Protein AF-A0A6A6U287-F1 (afdb_monomer_lite)

Secondary structure (DSSP, 8-state):
--EEEEEEEEEEEESTTSTT-EEEEEEEEEETTEEEEEEEEEPGGG---HHHHHHHHHHHHHHHHHHHHTTS-TT--EEEEEEES-HHHHHIIIIIHHHHHHTTTB-TTSSBPTTHHHHHHHHHHHHHHHHHSEEEEEE--GGG-HHHHHHHHHHHHHHHHHHHHHHHHHHHHHHHHHHHHHHHHHHHHHHHHHHHHHHHHHHHHHHHHHHHHHHHHHHHHHHHHSS---GGG----HHHHHHHHHHHHHHHHHHHHHHHHHHHHHHHHHHHHHHHHHHHHHHHHHHHTT--PPPPP------------

InterPro domains:
  IPR002156 Ribonuclease H domain [PF00075] (5-141)
  IPR002156 Ribonuclease H domain [PS50879] (1-165)
  IPR012337 Ribonuclease H-like superfamily [SSF53098] (5-158)
  IPR036397 Ribonuclease H superfamily [G3DSA:3.30.420.10] (1-216)
  IPR050092 Ribonuclease H [PTHR10642] (6-200)

Radius of gyration: 44.48 Å; chains: 1; bounding box: 97×46×119 Å

Structure (mmCIF, N/CA/C/O backbone):
data_AF-A0A6A6U287-F1
#
_entry.id   AF-A0A6A6U287-F1
#
loop_
_atom_site.group_PDB
_atom_site.id
_atom_site.type_symbol
_atom_site.label_atom_id
_atom_site.label_alt_id
_atom_site.label_comp_id
_atom_site.label_asym_id
_atom_site.label_entity_id
_atom_site.label_seq_id
_atom_site.pdbx_PDB_ins_code
_atom_site.Cartn_x
_atom_site.Cartn_y
_atom_site.Cartn_z
_atom_site.occupancy
_atom_site.B_iso_or_equiv
_atom_site.auth_seq_id
_atom_site.auth_comp_id
_atom_site.auth_asym_id
_atom_site.auth_atom_id
_atom_site.pdbx_PDB_model_num
ATOM 1 N N . MET A 1 1 ? 35.853 2.066 -22.021 1.00 67.38 1 MET A N 1
ATOM 2 C CA . MET A 1 1 ? 34.874 0.976 -21.804 1.00 67.38 1 MET A CA 1
ATOM 3 C C . MET A 1 1 ? 33.477 1.569 -21.727 1.00 67.38 1 MET A C 1
ATOM 5 O O . MET A 1 1 ? 33.304 2.580 -21.052 1.00 67.38 1 MET A O 1
ATOM 9 N N . GLU A 1 2 ? 32.510 0.970 -22.416 1.00 80.69 2 GLU A N 1
ATOM 10 C CA . GLU A 1 2 ? 31.076 1.296 -22.324 1.00 80.69 2 GLU A CA 1
ATOM 11 C C . GLU A 1 2 ? 30.585 1.173 -20.865 1.00 80.69 2 GLU A C 1
ATOM 13 O O . GLU A 1 2 ? 31.199 0.480 -20.044 1.00 80.69 2 GLU A O 1
ATOM 18 N N . TYR A 1 3 ? 29.553 1.925 -20.489 1.00 84.38 3 TYR A N 1
ATOM 19 C CA . TYR A 1 3 ? 28.821 1.729 -19.237 1.00 84.38 3 TYR A CA 1
ATOM 20 C C . TYR A 1 3 ? 27.509 1.009 -19.552 1.00 84.38 3 TYR A C 1
ATOM 22 O O . TYR A 1 3 ? 26.655 1.571 -20.242 1.00 84.38 3 TYR A O 1
ATOM 30 N N . SER A 1 4 ? 27.372 -0.218 -19.053 1.00 90.06 4 SER A N 1
ATOM 31 C CA . SER A 1 4 ? 26.210 -1.073 -19.301 1.00 90.06 4 SER A CA 1
ATOM 32 C C . SER A 1 4 ? 25.362 -1.197 -18.042 1.00 90.06 4 SER A C 1
ATOM 34 O O . SER A 1 4 ? 25.865 -1.609 -16.998 1.00 90.06 4 SER A O 1
ATOM 36 N N . LEU A 1 5 ? 24.077 -0.871 -18.160 1.00 93.12 5 LEU A N 1
ATOM 37 C CA . LEU A 1 5 ? 23.100 -0.910 -17.076 1.00 93.12 5 LEU A CA 1
ATOM 38 C C . LEU A 1 5 ? 21.916 -1.785 -17.493 1.00 93.12 5 LEU A C 1
ATOM 40 O O . LEU A 1 5 ? 21.277 -1.521 -18.509 1.00 93.12 5 LEU A O 1
ATOM 44 N N . SER A 1 6 ? 21.615 -2.813 -16.708 1.00 96.44 6 SER A N 1
ATOM 45 C CA . SER A 1 6 ? 20.416 -3.638 -16.878 1.00 96.44 6 SER A CA 1
ATOM 46 C C . SER A 1 6 ? 19.476 -3.374 -15.715 1.00 96.44 6 SER A C 1
ATOM 48 O O . SER A 1 6 ? 19.894 -3.413 -14.562 1.00 96.44 6 SER A O 1
ATOM 50 N N . ILE A 1 7 ? 18.219 -3.077 -16.007 1.00 97.69 7 ILE A N 1
ATOM 51 C CA . ILE A 1 7 ? 17.190 -2.828 -15.003 1.00 97.69 7 ILE A CA 1
ATOM 52 C C . ILE A 1 7 ? 16.042 -3.786 -15.266 1.00 97.69 7 ILE A C 1
ATOM 54 O O . ILE A 1 7 ? 15.594 -3.883 -16.399 1.00 97.69 7 ILE A O 1
ATOM 58 N N . PHE A 1 8 ? 15.560 -4.463 -14.239 1.00 98.50 8 PHE A N 1
ATOM 59 C CA . PHE A 1 8 ? 14.396 -5.337 -14.285 1.00 98.50 8 PHE A CA 1
ATOM 60 C C . PHE A 1 8 ? 13.282 -4.680 -13.485 1.00 98.50 8 PHE A C 1
ATOM 62 O O . PHE A 1 8 ? 13.532 -4.182 -12.384 1.00 98.50 8 PHE A O 1
ATOM 69 N N . VAL A 1 9 ? 12.082 -4.622 -14.049 1.00 98.62 9 VAL A N 1
ATOM 70 C CA . VAL A 1 9 ? 10.924 -3.983 -13.422 1.00 98.62 9 VAL A CA 1
ATOM 71 C C . VAL A 1 9 ? 9.742 -4.934 -13.411 1.00 98.62 9 VAL A C 1
ATOM 73 O O . VAL A 1 9 ? 9.545 -5.679 -14.366 1.00 98.62 9 VAL A O 1
ATOM 76 N N . ASP A 1 10 ? 8.958 -4.872 -12.344 1.00 98.56 10 ASP A N 1
ATOM 77 C CA . ASP A 1 10 ? 7.658 -5.530 -12.235 1.00 98.56 10 ASP A CA 1
ATOM 78 C C . ASP A 1 10 ? 6.688 -4.616 -11.476 1.00 98.56 10 ASP A C 1
ATOM 80 O O . ASP A 1 10 ? 7.075 -3.919 -10.525 1.00 98.56 10 ASP A O 1
ATOM 84 N N . GLY A 1 11 ? 5.432 -4.595 -11.913 1.00 98.25 11 GLY A N 1
ATOM 85 C CA . GLY A 1 11 ? 4.370 -3.794 -11.327 1.00 98.25 11 GLY A CA 1
ATOM 86 C C . GLY A 1 11 ? 3.108 -4.609 -11.074 1.00 98.25 11 GLY A C 1
ATOM 87 O O . GLY A 1 11 ? 2.413 -5.036 -11.989 1.00 98.25 11 GLY A O 1
ATOM 88 N N . GLY A 1 12 ? 2.733 -4.738 -9.807 1.00 97.75 12 GLY A N 1
ATOM 89 C CA . GLY A 1 12 ? 1.642 -5.600 -9.371 1.00 97.75 12 GLY A CA 1
ATOM 90 C C . GLY A 1 12 ? 0.489 -4.830 -8.745 1.00 97.75 12 GLY A C 1
ATOM 91 O O . GLY A 1 12 ? 0.660 -3.774 -8.132 1.00 97.75 12 GLY A O 1
ATOM 92 N N . CYS A 1 13 ? -0.713 -5.393 -8.857 1.00 98.25 13 CYS A N 1
ATOM 93 C CA . CYS A 1 13 ? -1.899 -4.885 -8.181 1.00 98.25 13 CYS A CA 1
ATOM 94 C C . CYS A 1 13 ? -2.767 -6.037 -7.667 1.00 98.25 13 CYS A C 1
ATOM 96 O O . CYS A 1 13 ? -3.091 -6.955 -8.420 1.00 98.25 13 CYS A O 1
ATOM 98 N N . ARG A 1 14 ? -3.173 -5.968 -6.393 1.00 97.81 14 ARG A N 1
ATOM 99 C CA . ARG A 1 14 ? -4.167 -6.870 -5.790 1.00 97.81 14 ARG A CA 1
ATOM 100 C C . ARG A 1 14 ? -5.491 -6.136 -5.640 1.00 97.81 14 ARG A C 1
ATOM 102 O O . ARG A 1 14 ? -5.507 -4.951 -5.317 1.00 97.81 14 ARG A O 1
ATOM 109 N N . GLY A 1 15 ? -6.593 -6.839 -5.901 1.00 95.50 15 GLY A N 1
ATOM 110 C CA . GLY A 1 15 ? -7.923 -6.226 -5.958 1.00 95.50 15 GLY A CA 1
ATOM 111 C C . GLY A 1 15 ? -8.092 -5.278 -7.150 1.00 95.50 15 GLY A C 1
ATOM 112 O O . GLY A 1 15 ? -8.764 -4.258 -7.022 1.00 95.50 15 GLY A O 1
ATOM 113 N N . ASN A 1 16 ? -7.460 -5.574 -8.291 1.00 95.38 16 ASN A N 1
ATOM 114 C CA . ASN A 1 16 ? -7.512 -4.734 -9.490 1.00 95.38 16 ASN A CA 1
ATOM 115 C C . ASN A 1 16 ? -8.964 -4.388 -9.882 1.00 95.38 16 ASN A C 1
ATOM 117 O O . ASN A 1 16 ? -9.810 -5.272 -9.988 1.00 95.38 16 ASN A O 1
ATOM 121 N N . GLY A 1 17 ? -9.243 -3.098 -10.090 1.00 90.19 17 GLY A N 1
ATOM 122 C CA . GLY A 1 17 ? -10.586 -2.594 -10.405 1.00 90.19 17 GLY A CA 1
ATOM 123 C C . GLY A 1 17 ? -11.502 -2.368 -9.193 1.00 90.19 17 GLY A C 1
ATOM 124 O O . GLY A 1 17 ? -12.625 -1.906 -9.371 1.00 90.19 17 GLY A O 1
ATOM 125 N N . THR A 1 18 ? -11.042 -2.646 -7.968 1.00 94.38 18 THR A N 1
ATOM 126 C CA . THR A 1 18 ? -11.823 -2.425 -6.738 1.00 94.38 18 THR A CA 1
ATOM 127 C C . THR A 1 18 ? -11.398 -1.148 -6.001 1.00 94.38 18 THR A C 1
ATOM 129 O O . THR A 1 18 ? -10.259 -0.697 -6.148 1.00 94.38 18 THR A O 1
ATOM 132 N N . PRO A 1 19 ? -12.261 -0.564 -5.147 1.00 91.00 19 PRO A N 1
ATOM 133 C CA . PRO A 1 19 ? -11.887 0.576 -4.302 1.00 91.00 19 PRO A CA 1
ATOM 134 C C . PRO A 1 19 ? -10.769 0.268 -3.295 1.00 91.00 19 PRO A C 1
ATOM 136 O O . PRO A 1 19 ? -10.100 1.185 -2.825 1.00 91.00 19 PRO A O 1
ATOM 139 N N . GLN A 1 20 ? -10.575 -1.008 -2.948 1.00 92.56 20 GLN A N 1
ATOM 140 C CA . GLN A 1 20 ? -9.539 -1.474 -2.024 1.00 92.56 20 GLN A CA 1
ATOM 141 C C . GLN A 1 20 ? -8.263 -1.925 -2.748 1.00 92.56 20 GLN A C 1
ATOM 143 O O . GLN A 1 20 ? -7.399 -2.536 -2.120 1.00 92.56 20 GLN A O 1
ATOM 148 N N . ALA A 1 21 ? -8.141 -1.635 -4.048 1.00 96.88 21 ALA A N 1
ATOM 149 C CA . ALA A 1 21 ? -6.968 -1.992 -4.825 1.00 96.88 21 ALA A CA 1
ATOM 150 C C . ALA A 1 21 ? -5.693 -1.433 -4.181 1.00 96.88 21 ALA A C 1
ATOM 152 O O . ALA A 1 21 ? -5.595 -0.244 -3.862 1.00 96.88 21 ALA A O 1
ATOM 153 N N . ILE A 1 22 ? -4.693 -2.296 -4.043 1.00 98.19 22 ILE A N 1
ATOM 154 C CA . ILE A 1 22 ? -3.341 -1.917 -3.640 1.00 98.19 22 ILE A CA 1
ATOM 155 C C . ILE A 1 22 ? -2.394 -2.221 -4.790 1.00 98.19 22 ILE A C 1
ATOM 157 O O . ILE A 1 22 ? -2.557 -3.218 -5.494 1.00 98.19 22 ILE A O 1
ATOM 161 N N . GLY A 1 23 ? -1.413 -1.348 -4.994 1.00 98.19 23 GLY A N 1
ATOM 162 C CA . GLY A 1 23 ? -0.404 -1.505 -6.033 1.00 98.19 23 GLY A CA 1
ATOM 163 C C . GLY A 1 23 ? 0.994 -1.476 -5.445 1.00 98.19 23 GLY A C 1
ATOM 164 O O . GLY A 1 23 ? 1.233 -0.832 -4.418 1.00 98.19 23 GLY A O 1
ATOM 165 N N . ALA A 1 24 ? 1.922 -2.161 -6.093 1.00 98.62 24 ALA A N 1
ATOM 166 C CA . ALA A 1 24 ? 3.329 -2.104 -5.753 1.00 98.62 24 ALA A CA 1
ATOM 167 C C . ALA A 1 24 ? 4.205 -2.213 -6.996 1.00 98.62 24 ALA A C 1
ATOM 169 O O . ALA A 1 24 ? 3.747 -2.554 -8.083 1.00 98.62 24 ALA A O 1
ATOM 170 N N . ILE A 1 25 ? 5.469 -1.878 -6.790 1.00 98.62 25 ILE A N 1
ATOM 171 C CA . ILE A 1 25 ? 6.515 -1.842 -7.798 1.00 98.62 25 ILE A CA 1
ATOM 172 C C . ILE A 1 25 ? 7.725 -2.571 -7.225 1.00 98.62 25 ILE A C 1
ATOM 174 O O . ILE A 1 25 ? 8.089 -2.312 -6.072 1.00 98.62 25 ILE A O 1
ATOM 178 N N . GLY A 1 26 ? 8.368 -3.402 -8.039 1.00 98.44 26 GLY A N 1
ATOM 179 C CA . GLY A 1 26 ? 9.707 -3.940 -7.823 1.00 98.44 26 GLY A CA 1
ATOM 180 C C . GLY A 1 26 ? 10.655 -3.469 -8.926 1.00 98.44 26 GLY A C 1
ATOM 181 O O . GLY A 1 26 ? 10.297 -3.469 -10.102 1.00 98.44 26 GLY A O 1
ATOM 182 N N . VAL A 1 27 ? 11.862 -3.034 -8.556 1.00 98.38 27 VAL A N 1
ATOM 183 C CA . VAL A 1 27 ? 12.916 -2.644 -9.505 1.00 98.38 27 VAL A CA 1
ATOM 184 C C . VAL A 1 27 ? 14.255 -3.202 -9.042 1.00 98.38 27 VAL A C 1
ATOM 186 O O . VAL A 1 27 ? 14.680 -2.947 -7.916 1.00 98.38 27 VAL A O 1
ATOM 189 N N . VAL A 1 28 ? 14.948 -3.897 -9.936 1.00 98.12 28 VAL A N 1
ATOM 190 C CA . VAL A 1 28 ? 16.307 -4.403 -9.727 1.00 98.12 28 VAL A CA 1
ATOM 191 C C . VAL A 1 28 ? 17.226 -3.737 -10.734 1.00 98.12 28 VAL A C 1
ATOM 193 O O . VAL A 1 28 ? 16.990 -3.817 -11.933 1.00 98.12 28 VAL A O 1
ATOM 196 N N . LEU A 1 29 ? 18.283 -3.082 -10.269 1.00 96.00 29 LEU A N 1
ATOM 197 C CA . LEU A 1 29 ? 19.302 -2.476 -11.116 1.00 96.00 29 LEU A CA 1
ATOM 198 C C . LEU A 1 29 ? 20.590 -3.282 -11.001 1.00 96.00 29 LEU A C 1
ATOM 200 O O . LEU A 1 29 ? 21.033 -3.578 -9.896 1.00 96.00 29 LEU A O 1
ATOM 204 N N . SER A 1 30 ? 21.212 -3.580 -12.135 1.00 93.44 30 SER A N 1
ATOM 205 C CA . SER A 1 30 ? 22.477 -4.296 -12.228 1.00 93.44 30 SER A CA 1
ATOM 206 C C . SER A 1 30 ? 23.432 -3.574 -13.178 1.00 93.44 30 SER A C 1
ATOM 208 O O . SER A 1 30 ? 23.124 -3.348 -14.351 1.00 93.44 30 SER A O 1
ATOM 210 N N . SER A 1 31 ? 24.605 -3.199 -12.671 1.00 88.56 31 SER A N 1
ATOM 211 C CA . SER A 1 31 ? 25.680 -2.566 -13.440 1.00 88.56 31 SER A CA 1
ATOM 212 C C . SER A 1 31 ? 27.037 -3.085 -12.963 1.00 88.56 31 SER A C 1
ATOM 214 O O . SER A 1 31 ? 27.615 -2.590 -11.993 1.00 88.56 31 SER A O 1
ATOM 216 N N . GLY A 1 32 ? 27.584 -4.081 -13.662 1.00 82.50 32 GLY A N 1
ATOM 217 C CA . GLY A 1 32 ? 28.864 -4.689 -13.298 1.00 82.50 32 GLY A CA 1
ATOM 218 C C . GLY A 1 32 ? 28.806 -5.345 -11.915 1.00 82.50 32 GLY A C 1
ATOM 219 O O . GLY A 1 32 ? 28.204 -6.401 -11.769 1.00 82.50 32 GLY A O 1
ATOM 220 N N . ARG A 1 33 ? 29.447 -4.729 -10.912 1.00 75.38 33 ARG A N 1
ATOM 221 C CA . ARG A 1 33 ? 29.445 -5.206 -9.512 1.00 75.38 33 ARG A CA 1
ATOM 222 C C . ARG A 1 33 ? 28.318 -4.617 -8.661 1.00 75.38 33 ARG A C 1
ATOM 224 O O . ARG A 1 33 ? 28.127 -5.061 -7.535 1.00 75.38 33 ARG A O 1
ATOM 231 N N . GLU A 1 34 ? 27.612 -3.610 -9.163 1.00 82.56 34 GLU A N 1
ATOM 232 C CA . GLU A 1 34 ? 26.513 -2.980 -8.437 1.00 82.56 34 GLU A CA 1
ATOM 233 C C . GLU A 1 34 ? 25.212 -3.733 -8.705 1.00 82.56 34 GLU A C 1
ATOM 235 O O . GLU A 1 34 ? 24.846 -3.965 -9.860 1.00 82.56 34 GLU A O 1
ATOM 240 N N . HIS A 1 35 ? 24.513 -4.085 -7.629 1.00 92.81 35 HIS A N 1
ATOM 241 C CA . HIS A 1 35 ? 23.177 -4.664 -7.653 1.00 92.81 35 HIS A CA 1
ATOM 242 C C . HIS A 1 35 ? 22.330 -3.951 -6.596 1.00 92.81 35 HIS A C 1
ATOM 244 O O . HIS A 1 35 ? 22.709 -3.883 -5.426 1.00 92.81 35 HIS A O 1
ATOM 250 N N . LEU A 1 36 ? 21.240 -3.320 -7.028 1.00 94.81 36 LEU A N 1
ATOM 251 C CA . LEU A 1 36 ? 20.372 -2.507 -6.180 1.00 94.81 36 LEU A CA 1
ATOM 252 C C . LEU A 1 36 ? 18.922 -2.941 -6.359 1.00 94.81 36 LEU A C 1
ATOM 254 O O . LEU A 1 36 ? 18.388 -2.896 -7.463 1.00 94.81 36 LEU A O 1
ATOM 258 N N . CYS A 1 37 ? 18.272 -3.265 -5.247 1.00 97.12 37 CYS A N 1
ATOM 259 C CA . CYS A 1 37 ? 16.864 -3.632 -5.197 1.00 97.12 37 CYS A CA 1
ATOM 260 C C . CYS A 1 37 ? 16.027 -2.510 -4.588 1.00 97.12 37 CYS A C 1
ATOM 262 O O . CYS A 1 37 ? 16.341 -1.991 -3.515 1.00 97.12 37 CYS A O 1
ATOM 264 N N . LEU A 1 38 ? 14.927 -2.162 -5.246 1.00 97.50 38 LEU A N 1
ATOM 265 C CA . LEU A 1 38 ? 13.963 -1.167 -4.798 1.00 97.50 38 LEU A CA 1
ATOM 266 C C . LEU A 1 38 ? 12.559 -1.761 -4.851 1.00 97.50 38 LEU A C 1
ATOM 268 O O . LEU A 1 38 ? 12.207 -2.476 -5.785 1.00 97.50 38 LEU A O 1
ATOM 272 N N . LYS A 1 39 ? 11.735 -1.405 -3.869 1.00 97.75 39 LYS A N 1
ATOM 273 C CA . LYS A 1 39 ? 10.302 -1.695 -3.883 1.00 97.75 39 LYS A CA 1
ATOM 274 C C . LYS A 1 39 ? 9.519 -0.532 -3.309 1.00 97.75 39 LYS A C 1
ATOM 276 O O . LYS 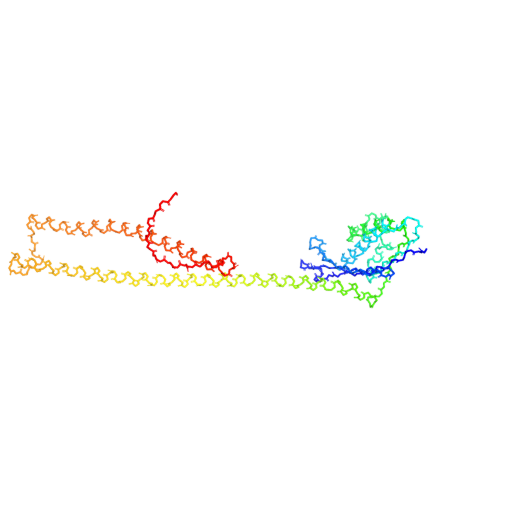A 1 39 ? 9.980 0.126 -2.373 1.00 97.75 39 LYS A O 1
ATOM 281 N N . GLN A 1 40 ? 8.345 -0.266 -3.866 1.00 97.75 40 GLN A N 1
ATOM 282 C CA . GLN A 1 40 ? 7.535 0.887 -3.484 1.00 97.75 40 GLN A CA 1
ATOM 283 C C . GLN A 1 40 ? 6.042 0.559 -3.559 1.00 97.75 40 GLN A C 1
ATOM 285 O O . GLN A 1 40 ? 5.591 -0.090 -4.496 1.00 97.75 40 GLN A O 1
ATOM 290 N N . ALA A 1 41 ? 5.268 1.017 -2.570 1.00 98.12 41 ALA A N 1
ATOM 291 C CA . ALA A 1 41 ? 3.808 1.001 -2.647 1.00 98.12 41 ALA A CA 1
ATOM 292 C C . ALA A 1 41 ? 3.302 2.134 -3.546 1.00 98.12 41 ALA A C 1
ATOM 294 O O . ALA A 1 41 ? 3.778 3.269 -3.457 1.00 98.12 41 ALA A O 1
ATOM 295 N N . ILE A 1 42 ? 2.284 1.843 -4.349 1.00 97.56 42 ILE A N 1
ATOM 296 C CA . ILE A 1 42 ? 1.557 2.853 -5.113 1.00 97.56 42 ILE A CA 1
ATOM 297 C C . ILE A 1 42 ? 0.474 3.439 -4.202 1.00 97.56 42 ILE A C 1
ATOM 299 O O . ILE A 1 42 ? -0.362 2.686 -3.697 1.00 97.56 42 ILE A O 1
ATOM 303 N N . PRO A 1 43 ? 0.456 4.765 -3.974 1.00 94.81 43 PRO A N 1
ATOM 304 C CA . PRO A 1 43 ? -0.556 5.385 -3.132 1.00 94.81 43 PRO A CA 1
ATOM 305 C C . PRO A 1 43 ? -1.979 5.123 -3.657 1.00 94.81 43 PRO A C 1
ATOM 307 O O . PRO A 1 43 ? -2.200 5.237 -4.867 1.00 94.81 43 PRO A O 1
ATOM 310 N N . PRO A 1 44 ? -2.974 4.887 -2.778 1.00 92.50 44 PRO A N 1
ATOM 311 C CA . PRO A 1 44 ? -4.366 4.688 -3.194 1.00 92.50 44 PRO A CA 1
ATOM 312 C C . PRO A 1 44 ? -4.929 5.845 -4.033 1.00 92.50 44 PRO A C 1
ATOM 314 O O . PRO A 1 44 ? -5.743 5.629 -4.928 1.00 92.50 44 PRO A O 1
ATOM 317 N N . SER A 1 45 ? -4.450 7.074 -3.803 1.00 93.38 45 SER A N 1
ATOM 318 C CA . SER A 1 45 ? -4.834 8.265 -4.575 1.00 93.38 45 SER A CA 1
ATOM 319 C C . SER A 1 45 ? -4.508 8.164 -6.068 1.00 93.38 45 SER A C 1
ATOM 321 O O . SER A 1 45 ? -5.163 8.817 -6.877 1.00 93.38 45 SER A O 1
ATOM 323 N N . ARG A 1 46 ? -3.541 7.320 -6.455 1.00 91.81 46 ARG A N 1
ATOM 324 C CA . ARG A 1 46 ? -3.182 7.063 -7.859 1.00 91.81 46 ARG A CA 1
ATOM 325 C C . ARG A 1 46 ? -4.007 5.947 -8.504 1.00 91.81 46 ARG A C 1
ATOM 327 O O . ARG A 1 46 ? -3.725 5.601 -9.652 1.00 91.81 46 ARG A O 1
ATOM 334 N N . LYS A 1 47 ? -5.013 5.419 -7.788 1.00 93.38 47 LYS A N 1
ATOM 335 C CA . LYS A 1 47 ? -5.960 4.385 -8.237 1.00 93.38 47 LYS A CA 1
ATOM 336 C C . LYS A 1 47 ? -5.224 3.208 -8.889 1.00 93.38 47 LYS A C 1
ATOM 338 O O . LYS A 1 47 ? -5.300 3.048 -10.109 1.00 93.38 47 LYS A O 1
ATOM 343 N N . PRO A 1 48 ? -4.436 2.448 -8.110 1.00 95.50 48 PRO A N 1
ATOM 344 C CA . PRO A 1 48 ? -3.587 1.405 -8.663 1.00 95.50 48 PRO A CA 1
ATOM 345 C C . PRO A 1 48 ? -4.411 0.381 -9.451 1.00 95.50 48 PRO A C 1
ATOM 347 O O . PRO A 1 48 ? -5.457 -0.086 -9.008 1.00 95.50 48 PRO A O 1
ATOM 350 N N . THR A 1 49 ? -3.900 0.037 -10.625 1.00 97.50 49 THR A N 1
ATOM 351 C CA . THR A 1 49 ? -4.321 -1.097 -11.451 1.00 97.50 49 THR A CA 1
ATOM 352 C C . THR A 1 49 ? -3.059 -1.825 -11.886 1.00 97.50 49 THR A C 1
ATOM 354 O O . THR A 1 49 ? -1.974 -1.244 -11.808 1.00 97.50 49 THR A O 1
ATOM 357 N N . SER A 1 50 ? -3.166 -3.061 -12.379 1.00 97.12 50 SER A N 1
ATOM 358 C CA . SER A 1 50 ? -1.982 -3.789 -12.862 1.00 97.12 50 SER A CA 1
ATOM 359 C C . SER A 1 50 ? -1.246 -2.983 -13.939 1.00 97.12 50 SER A C 1
ATOM 361 O O . SER A 1 50 ? -0.070 -2.692 -13.795 1.00 97.12 50 SER A O 1
ATOM 363 N N . GLN A 1 51 ? -1.959 -2.467 -14.946 1.00 97.31 51 GLN A N 1
ATOM 364 C CA . GLN A 1 51 ? -1.362 -1.654 -16.018 1.00 97.31 51 GLN A CA 1
ATOM 365 C C . GLN A 1 51 ? -0.674 -0.376 -15.510 1.00 97.31 51 GLN A C 1
ATOM 367 O O . GLN A 1 51 ? 0.394 -0.013 -16.000 1.00 97.31 51 GLN A O 1
ATOM 372 N N . ARG A 1 52 ? -1.270 0.317 -14.528 1.00 97.44 52 ARG A N 1
ATOM 373 C CA . ARG A 1 52 ? -0.644 1.503 -13.921 1.00 97.44 52 ARG A CA 1
ATOM 374 C C . ARG A 1 52 ? 0.596 1.131 -13.123 1.00 97.44 52 ARG A C 1
ATOM 376 O O . ARG A 1 52 ? 1.571 1.869 -13.181 1.00 97.44 52 ARG A O 1
ATOM 383 N N . ALA A 1 53 ? 0.567 0.007 -12.409 1.00 98.19 53 ALA A N 1
ATOM 384 C CA . ALA A 1 53 ? 1.709 -0.454 -11.636 1.00 98.19 53 ALA A CA 1
ATOM 385 C C . ALA A 1 53 ? 2.915 -0.758 -12.528 1.00 98.19 53 ALA A C 1
ATOM 387 O O . ALA A 1 53 ? 4.014 -0.300 -12.228 1.00 98.19 53 ALA A O 1
ATOM 388 N N . GLU A 1 54 ? 2.697 -1.415 -13.666 1.00 98.25 54 GLU A N 1
ATOM 389 C CA . GLU A 1 54 ? 3.747 -1.708 -14.653 1.00 98.25 54 GLU A CA 1
ATOM 390 C C . GLU A 1 54 ? 4.364 -0.434 -15.254 1.00 98.25 54 GLU A C 1
ATOM 392 O O . GLU A 1 54 ? 5.585 -0.307 -15.402 1.00 98.25 54 GLU A O 1
ATOM 397 N N . LEU A 1 55 ? 3.525 0.561 -15.568 1.00 98.25 55 LEU A N 1
ATOM 398 C CA . LEU A 1 55 ? 3.993 1.856 -16.067 1.00 98.25 55 LEU A CA 1
ATOM 399 C C . LEU A 1 55 ? 4.748 2.646 -14.993 1.00 98.25 55 LEU A C 1
ATOM 401 O O . LEU A 1 55 ? 5.793 3.219 -15.288 1.00 98.25 55 LEU A O 1
ATOM 405 N N . GLU A 1 56 ? 4.264 2.667 -13.752 1.00 98.12 56 GLU A N 1
ATOM 406 C CA . GLU A 1 56 ? 4.951 3.331 -12.638 1.00 98.12 56 GLU A CA 1
ATOM 407 C C . GLU A 1 56 ? 6.295 2.657 -12.322 1.00 98.12 56 GLU A C 1
ATOM 409 O O . GLU A 1 56 ? 7.277 3.351 -12.054 1.00 98.12 56 GLU A O 1
ATOM 414 N N . ALA A 1 57 ? 6.379 1.325 -12.425 1.00 98.38 57 ALA A N 1
ATOM 415 C CA . ALA A 1 57 ? 7.630 0.579 -12.305 1.00 98.38 57 ALA A CA 1
ATOM 416 C C . ALA A 1 57 ? 8.637 0.992 -13.387 1.00 98.38 57 ALA A C 1
ATOM 418 O O . ALA A 1 57 ? 9.796 1.307 -13.093 1.00 98.38 57 ALA A O 1
ATOM 419 N N . THR A 1 58 ? 8.161 1.105 -14.628 1.00 98.25 58 THR A N 1
ATOM 420 C CA . THR A 1 58 ? 8.951 1.595 -15.764 1.00 98.25 58 THR A CA 1
ATOM 421 C C . THR A 1 58 ? 9.410 3.044 -15.549 1.00 98.25 58 THR A C 1
ATOM 423 O O . THR A 1 58 ? 10.589 3.352 -15.724 1.00 98.25 58 THR A O 1
ATOM 426 N N . ILE A 1 59 ? 8.523 3.939 -15.101 1.00 98.06 59 ILE A N 1
ATOM 427 C CA . ILE A 1 59 ? 8.854 5.340 -14.784 1.00 98.06 59 ILE A CA 1
ATOM 428 C C . ILE A 1 59 ? 9.917 5.418 -13.690 1.00 98.06 59 ILE A C 1
ATOM 430 O O . ILE A 1 59 ? 10.853 6.215 -13.798 1.00 98.06 59 ILE A O 1
ATOM 434 N N . LEU A 1 60 ? 9.804 4.600 -12.642 1.00 97.94 60 LEU A N 1
ATOM 435 C CA . LEU A 1 60 ? 10.793 4.562 -11.572 1.00 97.94 60 LEU A CA 1
ATOM 436 C C . LEU A 1 60 ? 12.167 4.147 -12.115 1.00 97.94 60 LEU A C 1
ATOM 438 O O . LEU A 1 60 ? 13.156 4.823 -11.827 1.00 97.94 60 LEU A O 1
ATOM 442 N N . ALA A 1 61 ? 12.237 3.114 -12.957 1.00 97.31 61 ALA A N 1
ATOM 443 C CA . ALA A 1 61 ? 13.478 2.707 -13.617 1.00 97.31 61 ALA A CA 1
ATOM 444 C C . ALA A 1 61 ? 14.074 3.808 -14.510 1.00 97.31 61 ALA A C 1
ATOM 446 O O . ALA A 1 61 ? 15.284 4.050 -14.468 1.00 97.31 61 ALA A O 1
ATOM 447 N N . LEU A 1 62 ? 13.243 4.529 -15.268 1.00 96.81 62 LEU A N 1
ATOM 448 C CA . LEU A 1 62 ? 13.680 5.667 -16.084 1.00 96.81 62 LEU A CA 1
ATOM 449 C C . LEU A 1 62 ? 14.229 6.807 -15.210 1.00 96.81 62 LEU A C 1
ATOM 451 O O . LEU A 1 62 ? 15.316 7.323 -15.471 1.00 96.81 62 LEU A O 1
ATOM 455 N N . LYS A 1 63 ? 13.541 7.162 -14.118 1.00 96.19 63 LYS A N 1
ATOM 456 C CA . LYS A 1 63 ? 14.014 8.178 -13.160 1.00 96.19 63 LYS A CA 1
ATOM 457 C C . LYS A 1 63 ? 15.359 7.791 -12.547 1.00 96.19 63 LYS A C 1
ATOM 459 O O . LYS A 1 63 ? 16.265 8.624 -12.519 1.00 96.19 63 LYS A O 1
ATOM 464 N N . ARG A 1 64 ? 15.526 6.528 -12.140 1.00 94.38 64 ARG A N 1
ATOM 465 C CA . ARG A 1 64 ? 16.808 6.016 -11.631 1.00 94.38 64 ARG A CA 1
ATOM 466 C C . ARG A 1 64 ? 17.901 6.029 -12.689 1.00 94.38 64 ARG A C 1
ATOM 468 O O . ARG A 1 64 ? 19.015 6.447 -12.396 1.00 94.38 64 ARG A O 1
ATOM 475 N N . THR A 1 65 ? 17.585 5.652 -13.925 1.00 93.19 65 THR A N 1
ATOM 476 C CA . THR A 1 65 ? 18.536 5.736 -15.043 1.00 93.19 65 THR A CA 1
ATOM 477 C C . THR A 1 65 ? 19.021 7.169 -15.234 1.00 93.19 65 THR A C 1
ATOM 479 O O . THR A 1 65 ? 20.222 7.399 -15.346 1.00 93.19 65 THR A O 1
ATOM 482 N N . ARG A 1 66 ? 18.108 8.147 -15.195 1.00 92.25 66 ARG A N 1
ATOM 483 C CA . ARG A 1 66 ? 18.449 9.571 -15.291 1.00 92.25 66 ARG A CA 1
ATOM 484 C C . ARG A 1 66 ? 19.372 10.014 -14.158 1.00 92.25 66 ARG A C 1
ATOM 486 O O . ARG A 1 66 ? 20.370 10.672 -14.422 1.00 92.25 66 ARG A O 1
ATOM 493 N N . GLU A 1 67 ? 19.078 9.623 -12.919 1.00 90.94 67 GLU A N 1
ATOM 494 C CA . GLU A 1 67 ? 19.940 9.891 -11.755 1.00 90.94 67 GLU A CA 1
ATOM 495 C C . GLU A 1 67 ? 21.326 9.240 -11.874 1.00 90.94 67 GLU A C 1
ATOM 497 O O . GLU A 1 67 ? 22.316 9.807 -11.422 1.00 90.94 67 GLU A O 1
ATOM 502 N N . ILE A 1 68 ? 21.424 8.058 -12.483 1.00 89.38 68 ILE A N 1
ATOM 503 C CA . ILE A 1 68 ? 22.707 7.392 -12.739 1.00 89.38 68 ILE A CA 1
ATOM 504 C C . ILE A 1 68 ? 23.475 8.132 -13.838 1.00 89.38 68 ILE A C 1
ATOM 506 O O . ILE A 1 68 ? 24.673 8.378 -13.705 1.00 89.38 68 ILE A O 1
ATOM 510 N N . TYR A 1 69 ? 22.798 8.545 -14.910 1.00 87.69 69 TYR A N 1
ATOM 511 C CA . TYR A 1 69 ? 23.416 9.233 -16.045 1.00 87.69 69 TYR A CA 1
ATOM 512 C C . TYR A 1 69 ? 24.050 10.576 -15.664 1.00 87.69 69 TYR A C 1
ATOM 514 O O . TYR A 1 69 ? 25.031 10.964 -16.299 1.00 87.69 69 TYR A O 1
ATOM 522 N N . THR A 1 70 ? 23.565 11.259 -14.620 1.00 86.75 70 THR A N 1
ATOM 523 C CA . THR A 1 70 ? 24.221 12.476 -14.102 1.00 86.75 70 THR A CA 1
ATOM 524 C C . THR A 1 70 ? 25.540 12.185 -13.384 1.00 86.75 70 THR A C 1
ATOM 526 O O . THR A 1 70 ? 26.395 13.062 -13.306 1.00 86.75 70 THR A O 1
ATOM 529 N N . ARG A 1 71 ? 25.737 10.957 -12.889 1.00 84.69 71 ARG A N 1
ATOM 530 C CA . ARG A 1 71 ? 26.954 10.521 -12.182 1.00 84.69 71 ARG A CA 1
ATOM 531 C C . ARG A 1 71 ? 27.985 9.883 -13.115 1.00 84.69 71 ARG A C 1
ATOM 533 O O . ARG A 1 71 ? 29.172 9.853 -12.801 1.00 84.69 71 ARG A O 1
ATOM 540 N N . VAL A 1 72 ? 27.554 9.367 -14.266 1.00 81.69 72 VAL A N 1
ATOM 541 C CA . VAL A 1 72 ? 28.447 8.758 -15.262 1.00 81.69 72 VAL A CA 1
ATOM 542 C C . VAL A 1 72 ? 29.194 9.843 -16.042 1.00 81.69 72 VAL A C 1
ATOM 544 O O . VAL A 1 72 ? 28.570 10.695 -16.674 1.00 81.69 72 VAL A O 1
ATOM 547 N N . ARG A 1 73 ? 30.533 9.751 -16.068 1.00 78.38 73 ARG A N 1
ATOM 548 C CA . ARG A 1 73 ? 31.442 10.665 -16.788 1.00 78.38 73 ARG A CA 1
ATOM 549 C C . ARG A 1 73 ? 30.946 10.990 -18.206 1.00 78.38 73 ARG A C 1
ATOM 551 O O . ARG A 1 73 ? 30.627 10.087 -18.983 1.00 78.38 73 ARG A O 1
ATOM 558 N N . VAL A 1 74 ? 30.934 12.283 -18.536 1.00 74.75 74 VAL A N 1
ATOM 559 C CA . VAL A 1 74 ? 30.559 12.811 -19.859 1.00 74.75 74 VAL A CA 1
ATOM 560 C C . VAL A 1 74 ? 31.442 12.192 -20.950 1.00 74.75 74 VAL A C 1
ATOM 562 O O . VAL A 1 74 ? 32.644 12.014 -20.753 1.00 74.75 74 VAL A O 1
ATOM 565 N N . GLY A 1 75 ? 30.838 11.830 -22.085 1.00 72.12 75 GLY A N 1
ATOM 566 C CA . GLY A 1 75 ? 31.532 11.230 -23.233 1.00 72.12 75 GLY A CA 1
ATOM 567 C C . GLY A 1 75 ? 31.753 9.715 -23.148 1.00 72.12 75 GLY A C 1
ATOM 568 O O . GLY A 1 75 ? 32.231 9.118 -24.109 1.00 72.12 75 GLY A O 1
ATOM 569 N N . ARG A 1 76 ? 31.391 9.055 -22.038 1.00 79.94 76 ARG A N 1
ATOM 570 C CA . ARG A 1 76 ? 31.413 7.587 -21.956 1.00 79.94 76 ARG A CA 1
ATOM 571 C C . ARG A 1 76 ? 30.176 7.009 -22.663 1.00 79.94 76 ARG A C 1
ATOM 573 O O . ARG A 1 76 ? 29.074 7.386 -22.271 1.00 79.94 76 ARG A O 1
ATOM 580 N N . PRO A 1 77 ? 30.319 6.079 -23.630 1.00 77.75 77 PRO A N 1
ATOM 581 C CA . PRO A 1 77 ? 29.177 5.394 -24.236 1.00 77.75 77 PRO A CA 1
ATOM 582 C C . PRO A 1 77 ? 28.340 4.672 -23.178 1.00 77.75 77 PRO A C 1
ATOM 584 O O . PRO A 1 77 ? 28.896 4.039 -22.274 1.00 77.75 77 PRO A O 1
ATOM 587 N N . ARG A 1 78 ? 27.014 4.787 -23.286 1.00 85.44 78 ARG A N 1
ATOM 588 C CA . ARG A 1 78 ? 26.042 4.236 -22.334 1.00 85.44 78 ARG A CA 1
ATOM 589 C C . ARG A 1 78 ? 25.094 3.299 -23.066 1.00 85.44 78 ARG A C 1
ATOM 591 O O . ARG A 1 78 ? 24.558 3.676 -24.109 1.00 85.44 78 ARG A O 1
ATOM 598 N N . ARG A 1 79 ? 24.849 2.133 -22.474 1.00 88.88 79 ARG A N 1
ATOM 599 C CA . ARG A 1 79 ? 23.846 1.172 -22.926 1.00 88.88 79 ARG A CA 1
ATOM 600 C C . ARG A 1 79 ? 22.999 0.742 -21.741 1.00 88.88 79 ARG A C 1
ATOM 602 O O . ARG A 1 79 ? 23.460 0.003 -20.874 1.00 88.88 79 ARG A O 1
ATOM 609 N N . THR A 1 80 ? 21.760 1.214 -21.711 1.00 94.44 80 THR A N 1
ATOM 610 C CA . THR A 1 80 ? 20.775 0.848 -20.697 1.00 94.44 80 THR A CA 1
ATOM 611 C C . THR A 1 80 ? 19.703 -0.042 -21.304 1.00 94.44 80 THR A C 1
ATOM 613 O O . THR A 1 80 ? 19.115 0.296 -22.331 1.00 94.44 80 THR A O 1
ATOM 616 N N . LYS A 1 81 ? 19.414 -1.157 -20.637 1.00 96.50 81 LYS A N 1
ATOM 617 C CA . LYS A 1 81 ? 18.302 -2.048 -20.961 1.00 96.50 81 LYS A CA 1
ATOM 618 C C . LYS A 1 81 ? 17.338 -2.096 -19.787 1.00 96.50 81 LYS A C 1
ATOM 620 O O . LYS A 1 81 ? 17.744 -2.439 -18.682 1.00 96.50 81 LYS A O 1
ATOM 625 N N . ILE A 1 82 ? 16.081 -1.743 -20.027 1.00 97.81 82 ILE A N 1
ATOM 626 C CA . ILE A 1 82 ? 14.985 -1.941 -19.078 1.00 97.81 82 ILE A CA 1
ATOM 627 C C . ILE A 1 82 ? 14.211 -3.173 -19.533 1.00 97.81 82 ILE A C 1
ATOM 629 O O . ILE A 1 82 ? 13.669 -3.195 -20.633 1.00 97.81 82 ILE A O 1
ATOM 633 N N . HIS A 1 83 ? 14.181 -4.193 -18.695 1.00 98.38 83 HIS A N 1
ATOM 634 C CA . HIS A 1 83 ? 13.497 -5.454 -18.900 1.00 98.38 83 HIS A CA 1
ATOM 635 C C . HIS A 1 83 ? 12.178 -5.437 -18.131 1.00 98.38 83 HIS A C 1
ATOM 637 O O . HIS A 1 83 ? 12.178 -5.222 -16.920 1.00 98.38 83 HIS A O 1
ATOM 643 N N . ALA A 1 84 ? 11.076 -5.663 -18.838 1.00 98.06 84 ALA A N 1
ATOM 644 C CA . ALA A 1 84 ? 9.741 -5.773 -18.262 1.00 98.06 84 ALA A CA 1
ATOM 645 C C . ALA A 1 84 ? 9.036 -7.000 -18.848 1.00 98.06 84 ALA A C 1
ATOM 647 O O . ALA A 1 84 ? 9.208 -7.314 -20.027 1.00 98.06 84 ALA A O 1
ATOM 648 N N . ASP A 1 85 ? 8.221 -7.683 -18.057 1.00 96.44 85 ASP A N 1
ATOM 649 C CA . ASP A 1 85 ? 7.373 -8.792 -18.512 1.00 96.44 85 ASP A CA 1
ATOM 650 C C . ASP A 1 85 ? 5.969 -8.346 -18.951 1.00 96.44 85 ASP A C 1
ATOM 652 O O . ASP A 1 85 ? 5.269 -9.068 -19.673 1.00 96.44 85 ASP A O 1
ATOM 656 N N . SER A 1 86 ? 5.600 -7.103 -18.649 1.00 97.00 86 SER A N 1
ATOM 657 C CA . SER A 1 86 ? 4.411 -6.449 -19.185 1.00 97.00 86 SER A CA 1
ATOM 658 C C . SER A 1 86 ? 4.582 -6.018 -20.639 1.00 97.00 86 SER A C 1
ATOM 660 O O . SER A 1 86 ? 5.164 -4.971 -20.944 1.00 97.00 86 SER A O 1
ATOM 662 N N . ARG A 1 87 ? 3.978 -6.779 -21.563 1.00 96.69 87 ARG A N 1
ATOM 663 C CA . ARG A 1 87 ? 3.857 -6.353 -22.972 1.00 96.69 87 ARG A CA 1
ATOM 664 C C . ARG A 1 87 ? 3.191 -4.990 -23.098 1.00 96.69 87 ARG A C 1
ATOM 666 O O . ARG A 1 87 ? 3.640 -4.177 -23.888 1.00 96.69 87 ARG A O 1
ATOM 673 N N . TYR A 1 88 ? 2.184 -4.714 -22.269 1.00 95.75 88 TYR A N 1
ATOM 674 C CA . TYR A 1 88 ? 1.505 -3.422 -22.257 1.00 95.75 88 TYR A CA 1
ATOM 675 C C . TYR A 1 88 ? 2.481 -2.259 -22.017 1.00 95.75 88 TYR A C 1
ATOM 677 O O . TYR A 1 88 ? 2.473 -1.290 -22.776 1.00 95.75 88 TYR A O 1
ATOM 685 N N . ALA A 1 89 ? 3.348 -2.353 -21.002 1.00 96.94 89 ALA A N 1
ATOM 686 C CA . ALA A 1 89 ? 4.323 -1.300 -20.718 1.00 96.94 89 ALA A CA 1
ATOM 687 C C . ALA A 1 89 ? 5.370 -1.177 -21.837 1.00 96.94 89 ALA A C 1
ATOM 689 O O . ALA A 1 89 ? 5.674 -0.067 -22.277 1.00 96.94 89 ALA A O 1
ATOM 690 N N . VAL A 1 90 ? 5.875 -2.305 -22.348 1.00 97.50 90 VAL A N 1
ATOM 691 C CA . VAL A 1 90 ? 6.862 -2.328 -23.440 1.00 97.50 90 VAL A CA 1
ATOM 692 C C . VAL A 1 90 ? 6.286 -1.728 -24.727 1.00 97.50 90 VAL A C 1
ATOM 694 O O . VAL A 1 90 ? 6.927 -0.877 -25.345 1.00 97.50 90 VAL A O 1
ATOM 697 N N . ASP A 1 91 ? 5.064 -2.100 -25.105 1.00 96.81 91 ASP A N 1
ATOM 698 C CA . ASP A 1 91 ? 4.397 -1.601 -26.308 1.00 96.81 91 ASP A CA 1
ATOM 699 C C . ASP A 1 91 ? 4.042 -0.115 -26.177 1.00 96.81 91 ASP A C 1
ATOM 701 O O . ASP A 1 91 ? 4.228 0.642 -27.133 1.00 96.81 91 ASP A O 1
ATOM 705 N N . CYS A 1 92 ? 3.637 0.348 -24.985 1.00 95.81 92 CYS A N 1
ATOM 706 C CA . CYS A 1 92 ? 3.510 1.781 -24.704 1.00 95.81 92 CYS A CA 1
ATOM 707 C C . CYS A 1 92 ? 4.826 2.517 -24.991 1.00 95.81 92 CYS A C 1
ATOM 709 O O . CYS A 1 92 ? 4.811 3.573 -25.625 1.00 95.81 92 CYS A O 1
ATOM 711 N N . MET A 1 93 ? 5.958 1.960 -24.547 1.00 95.00 93 MET A N 1
ATOM 712 C CA . MET A 1 93 ? 7.279 2.588 -24.660 1.00 95.00 93 MET A CA 1
ATOM 713 C C . MET A 1 93 ? 7.920 2.474 -26.040 1.00 95.00 93 MET A C 1
ATOM 715 O O . MET A 1 93 ? 8.801 3.275 -26.345 1.00 95.00 93 MET A O 1
ATOM 719 N N . ASN A 1 94 ? 7.520 1.520 -26.875 1.00 94.19 94 ASN A N 1
ATOM 720 C CA . ASN A 1 94 ? 8.180 1.286 -28.161 1.00 94.19 94 ASN A CA 1
ATOM 721 C C . ASN A 1 94 ? 7.298 1.563 -29.379 1.00 94.19 94 ASN A C 1
ATOM 723 O O . ASN A 1 94 ? 7.843 1.812 -30.448 1.00 94.19 94 ASN A O 1
ATOM 727 N N . LEU A 1 95 ? 5.970 1.499 -29.245 1.00 92.06 95 LEU A N 1
ATOM 728 C CA . LEU A 1 95 ? 5.058 1.515 -30.391 1.00 92.06 95 LEU A CA 1
ATOM 729 C C . LEU A 1 95 ? 3.916 2.516 -30.225 1.00 92.06 95 LEU A C 1
ATOM 731 O O . LEU A 1 95 ? 3.642 3.305 -31.128 1.00 92.06 95 LEU A O 1
ATOM 735 N N . TRP A 1 96 ? 3.191 2.453 -29.108 1.00 92.62 96 TRP A N 1
ATOM 736 C CA . TRP A 1 96 ? 1.899 3.130 -29.008 1.00 92.62 96 TRP A CA 1
ATOM 737 C C . TRP A 1 96 ? 2.015 4.603 -28.649 1.00 92.62 96 TRP A C 1
ATOM 739 O O . TRP A 1 96 ? 1.250 5.398 -29.186 1.00 92.62 96 TRP A O 1
ATOM 749 N N . CYS A 1 97 ? 2.975 4.993 -27.805 1.00 89.94 97 CYS A N 1
ATOM 750 C CA . CYS A 1 97 ? 3.131 6.398 -27.432 1.00 89.94 97 CYS A CA 1
ATOM 751 C C . CYS A 1 97 ? 3.360 7.300 -28.653 1.00 89.94 97 CYS A C 1
ATOM 753 O O . CYS A 1 97 ? 2.762 8.371 -28.748 1.00 89.94 97 CYS A O 1
ATOM 755 N N . ASP A 1 98 ? 4.177 6.858 -29.607 1.00 87.31 98 ASP A N 1
ATOM 756 C CA . ASP A 1 98 ? 4.518 7.665 -30.780 1.00 87.31 98 ASP A CA 1
ATOM 757 C C . ASP A 1 98 ? 3.311 7.808 -31.724 1.00 87.31 98 ASP A C 1
ATOM 759 O O . ASP A 1 98 ? 3.096 8.868 -32.304 1.00 87.31 98 ASP A O 1
ATOM 763 N N . LYS A 1 99 ? 2.456 6.780 -31.809 1.00 89.69 99 LYS A N 1
ATOM 764 C CA . LYS A 1 99 ? 1.186 6.846 -32.552 1.00 89.69 99 LYS A CA 1
ATOM 765 C C . LYS A 1 99 ? 0.169 7.748 -31.857 1.00 89.69 99 LYS A C 1
ATOM 767 O O . LYS A 1 99 ? -0.449 8.601 -32.485 1.00 89.69 99 LYS A O 1
ATOM 772 N N . TRP A 1 100 ? -0.013 7.578 -30.550 1.00 91.25 100 TRP A N 1
ATOM 773 C CA . TRP A 1 100 ? -0.996 8.346 -29.791 1.00 91.25 100 TRP A CA 1
ATOM 774 C C . TRP A 1 100 ? -0.631 9.821 -29.686 1.00 91.25 100 TRP A C 1
ATOM 776 O O . TRP A 1 100 ? -1.529 10.655 -29.747 1.00 91.25 100 TRP A O 1
ATOM 786 N N . SER A 1 101 ? 0.654 10.165 -29.588 1.00 87.94 101 SER A N 1
ATOM 787 C CA . SER A 1 101 ? 1.081 11.566 -29.577 1.00 87.94 101 SER A CA 1
ATOM 788 C C . SER A 1 101 ? 0.725 12.290 -30.882 1.00 87.94 101 SER A C 1
ATOM 790 O O . SER A 1 101 ? 0.315 13.448 -30.833 1.00 87.94 101 SER A O 1
ATOM 792 N N . GLN A 1 102 ? 0.781 11.592 -32.022 1.00 87.94 102 GLN A N 1
ATOM 793 C CA . GLN A 1 102 ? 0.380 12.111 -33.335 1.00 87.94 102 GLN A CA 1
ATOM 794 C C . GLN A 1 102 ? -1.144 12.190 -33.504 1.00 87.94 102 GLN A C 1
ATOM 796 O O . GLN A 1 102 ? -1.647 13.087 -34.175 1.00 87.94 102 GLN A O 1
ATOM 801 N N . CYS A 1 103 ? -1.895 11.292 -32.863 1.00 88.12 103 CYS A N 1
ATOM 802 C CA . CYS A 1 103 ? -3.358 11.228 -32.943 1.00 88.12 103 CYS A CA 1
ATOM 803 C C . CYS A 1 103 ? -4.074 11.913 -31.762 1.00 88.12 103 CYS A C 1
ATOM 805 O O . CYS A 1 103 ? -5.162 11.494 -31.368 1.00 88.12 103 CYS A O 1
ATOM 807 N N . GLY A 1 104 ? -3.466 12.933 -31.145 1.00 88.62 104 GLY A N 1
ATOM 808 C CA . GLY A 1 104 ? -4.108 13.719 -30.080 1.00 88.62 104 GLY A CA 1
ATOM 809 C C . GLY A 1 104 ? -4.426 12.936 -28.796 1.00 88.62 104 GLY A C 1
ATOM 810 O O . GLY A 1 104 ? -5.265 13.364 -28.008 1.00 88.62 104 GLY A O 1
ATOM 811 N N . TRP A 1 105 ? -3.744 11.812 -28.563 1.00 91.75 105 TRP A N 1
ATOM 812 C CA . TRP A 1 105 ? -3.965 10.873 -27.459 1.00 91.75 105 TRP A CA 1
ATOM 813 C C . TRP A 1 105 ? -5.335 10.190 -27.461 1.00 91.75 105 TRP A C 1
ATOM 815 O O . TRP A 1 105 ? -5.897 9.914 -26.396 1.00 91.75 105 TRP A O 1
ATOM 825 N N . LEU A 1 106 ? -5.845 9.883 -28.655 1.00 90.81 106 LEU A N 1
ATOM 826 C CA . LEU A 1 106 ? -7.059 9.097 -28.852 1.00 90.81 106 LEU A CA 1
ATOM 827 C C . LEU A 1 106 ? -6.736 7.638 -29.207 1.00 90.81 106 LEU A C 1
ATOM 829 O O . LEU A 1 106 ? -5.774 7.340 -29.918 1.00 90.81 106 LEU A O 1
ATOM 833 N N . ASN A 1 107 ? -7.544 6.716 -28.688 1.00 88.12 107 ASN A N 1
ATOM 834 C CA . ASN A 1 107 ? -7.513 5.303 -29.037 1.00 88.12 107 ASN A CA 1
ATOM 835 C C . ASN A 1 107 ? -8.261 5.053 -30.366 1.00 88.12 107 ASN A C 1
ATOM 837 O O . ASN A 1 107 ? -8.868 5.955 -30.941 1.00 88.12 107 ASN A O 1
ATOM 841 N N . ALA A 1 108 ? -8.262 3.806 -30.849 1.00 87.38 108 ALA A N 1
ATOM 842 C CA . ALA A 1 108 ? -8.931 3.440 -32.105 1.00 87.38 108 ALA A CA 1
ATOM 843 C C . ALA A 1 108 ? -10.461 3.655 -32.102 1.00 87.38 108 ALA A C 1
ATOM 845 O O . ALA A 1 108 ? -11.078 3.655 -33.162 1.00 87.38 108 ALA A O 1
ATOM 846 N N . LYS A 1 109 ? -11.074 3.834 -30.925 1.00 89.62 109 LYS A N 1
ATOM 847 C CA . LYS A 1 109 ? -12.501 4.142 -30.751 1.00 89.62 109 LYS A CA 1
ATOM 848 C C . LYS A 1 109 ? -12.779 5.649 -30.662 1.00 89.62 109 LYS A C 1
ATOM 850 O O . LYS A 1 109 ? -13.925 6.034 -30.465 1.00 89.62 109 LYS A O 1
ATOM 855 N N . GLY A 1 110 ? -11.756 6.498 -30.787 1.00 89.38 110 GLY A N 1
ATOM 856 C CA . GLY A 1 110 ? -11.884 7.950 -30.642 1.00 89.38 110 GLY A CA 1
ATOM 857 C C . GLY A 1 110 ? -11.983 8.429 -29.190 1.00 89.38 110 GLY A C 1
ATOM 858 O O . GLY A 1 110 ? -12.321 9.583 -28.951 1.00 89.38 110 GLY A O 1
ATOM 859 N N . GLU A 1 111 ? -11.688 7.570 -28.214 1.00 92.12 111 GLU A N 1
ATOM 860 C CA . GLU A 1 111 ? -11.707 7.918 -26.790 1.00 92.12 111 GLU A CA 1
ATOM 861 C C . GLU A 1 111 ? -10.300 8.274 -26.308 1.00 92.12 111 GLU A C 1
ATOM 863 O O . GLU A 1 111 ? -9.305 7.806 -26.861 1.00 92.12 111 GLU A O 1
ATOM 868 N N . LEU A 1 112 ? -10.192 9.046 -25.227 1.00 92.81 112 LEU A N 1
ATOM 869 C CA . LEU A 1 112 ? -8.896 9.339 -24.615 1.00 92.81 112 LEU A CA 1
ATOM 870 C C . LEU A 1 112 ? -8.188 8.054 -24.163 1.00 92.81 112 LEU A C 1
ATOM 872 O O . LEU A 1 112 ? -8.776 7.187 -23.514 1.00 92.81 112 LEU A O 1
ATOM 876 N N . VAL A 1 113 ? -6.895 7.960 -24.470 1.00 92.88 113 VAL A N 1
ATOM 877 C CA . VAL A 1 113 ? -6.050 6.837 -24.056 1.00 92.88 113 VAL A CA 1
ATOM 878 C C . VAL A 1 113 ? -6.020 6.731 -22.531 1.00 92.88 113 VAL A C 1
ATOM 880 O O . VAL A 1 113 ? -5.682 7.678 -21.814 1.00 92.88 113 VAL A O 1
ATOM 883 N N . VAL A 1 114 ? -6.351 5.544 -22.029 1.00 92.00 114 VAL A N 1
ATOM 884 C CA . VAL A 1 114 ? -6.279 5.222 -20.602 1.00 92.00 114 VAL A CA 1
ATOM 885 C C . VAL A 1 114 ? -4.820 5.274 -20.143 1.00 92.00 114 VAL A C 1
ATOM 887 O O . VAL A 1 114 ? -3.920 4.860 -20.865 1.00 92.00 114 VAL A O 1
ATOM 890 N N . ASN A 1 115 ? -4.572 5.777 -18.930 1.00 94.81 115 ASN A N 1
ATOM 891 C CA . ASN A 1 115 ? -3.226 5.959 -18.362 1.00 94.81 115 ASN A CA 1
ATOM 892 C C . ASN A 1 115 ? -2.323 6.926 -19.148 1.00 94.81 115 ASN A C 1
ATOM 894 O O . ASN A 1 115 ? -1.099 6.867 -19.012 1.00 94.81 115 ASN A O 1
ATOM 898 N N . ARG A 1 116 ? -2.910 7.828 -19.952 1.00 94.56 116 ARG A N 1
ATOM 899 C CA . ARG A 1 116 ? -2.181 8.879 -20.678 1.00 94.56 116 ARG A CA 1
ATOM 900 C C . ARG A 1 116 ? -1.200 9.635 -19.783 1.00 94.56 116 ARG A C 1
ATOM 902 O O . ARG A 1 116 ? -0.109 9.947 -20.237 1.00 94.56 116 ARG A O 1
ATOM 909 N N . ASP A 1 117 ? -1.585 9.916 -18.541 1.00 94.56 117 ASP A N 1
ATOM 910 C CA . ASP A 1 117 ? -0.754 10.605 -17.552 1.00 94.56 117 ASP A CA 1
ATOM 911 C C . ASP A 1 117 ? 0.611 9.925 -17.365 1.00 94.56 117 ASP A C 1
ATOM 913 O O . ASP A 1 117 ? 1.649 10.573 -17.487 1.00 94.56 117 ASP A O 1
ATOM 917 N N . LEU A 1 118 ? 0.608 8.607 -17.153 1.00 96.62 118 LEU A N 1
ATOM 918 C CA . LEU A 1 118 ? 1.823 7.822 -16.938 1.00 96.62 118 LEU A CA 1
ATOM 919 C C . LEU A 1 118 ? 2.575 7.558 -18.243 1.00 96.62 118 LEU A C 1
ATOM 921 O O . LEU A 1 118 ? 3.799 7.634 -18.275 1.00 96.62 118 LEU A O 1
ATOM 925 N N . ILE A 1 119 ? 1.857 7.258 -19.329 1.00 96.44 119 ILE A N 1
ATOM 926 C CA . ILE A 1 119 ? 2.482 6.978 -20.630 1.00 96.44 119 ILE A CA 1
ATOM 927 C C . ILE A 1 119 ? 3.234 8.215 -21.124 1.00 96.44 119 ILE A C 1
ATOM 929 O O . ILE A 1 119 ? 4.372 8.099 -21.574 1.00 96.44 119 ILE A O 1
ATOM 933 N N . PHE A 1 120 ? 2.623 9.394 -20.999 1.00 94.94 120 PHE A N 1
ATOM 934 C CA . PHE A 1 120 ? 3.238 10.660 -21.376 1.00 94.94 120 PHE A CA 1
ATOM 935 C C . PHE A 1 120 ? 4.503 10.941 -20.553 1.00 94.94 120 PHE A C 1
ATOM 937 O O . PHE A 1 120 ? 5.550 11.223 -21.131 1.00 94.94 120 PHE A O 1
ATOM 944 N N . GLU A 1 121 ? 4.440 10.807 -19.222 1.00 96.31 121 GLU A N 1
ATOM 945 C CA . GLU A 1 121 ? 5.609 10.988 -18.346 1.00 96.31 121 GLU A CA 1
ATOM 946 C C . GLU A 1 121 ? 6.744 10.013 -18.702 1.00 96.31 121 GLU A C 1
ATOM 948 O O . GLU A 1 121 ? 7.904 10.413 -18.842 1.00 96.31 121 GLU A O 1
ATOM 953 N N . ALA A 1 122 ? 6.413 8.732 -18.880 1.00 96.62 122 ALA A N 1
ATOM 954 C CA . ALA A 1 122 ? 7.377 7.697 -19.224 1.00 96.62 122 ALA A CA 1
ATOM 955 C C . ALA A 1 122 ? 8.045 7.971 -20.580 1.00 96.62 122 ALA A C 1
ATOM 957 O O . ALA A 1 122 ? 9.265 7.864 -20.696 1.00 96.62 122 ALA A O 1
ATOM 958 N N . ALA A 1 123 ? 7.273 8.390 -21.584 1.00 94.62 123 ALA A N 1
ATOM 959 C CA . ALA A 1 123 ? 7.789 8.719 -22.906 1.00 94.62 123 ALA A CA 1
ATOM 960 C C . ALA A 1 123 ? 8.725 9.931 -22.891 1.00 94.62 123 ALA A C 1
ATOM 962 O O . ALA A 1 123 ? 9.806 9.872 -23.473 1.00 94.62 123 ALA A O 1
ATOM 963 N N . GLN A 1 124 ? 8.378 10.989 -22.151 1.00 94.69 124 GLN A N 1
ATOM 964 C CA . GLN A 1 124 ? 9.264 12.144 -21.992 1.00 94.69 124 GLN A CA 1
ATOM 965 C C . GLN A 1 124 ? 10.613 11.749 -21.380 1.00 94.69 124 GLN A C 1
ATOM 967 O O . GLN A 1 124 ? 11.662 12.172 -21.865 1.00 94.69 124 GLN A O 1
ATOM 972 N N . LEU A 1 125 ? 10.605 10.915 -20.334 1.00 95.44 125 LEU A N 1
ATOM 973 C CA . LEU A 1 125 ? 11.838 10.426 -19.713 1.00 95.44 125 LEU A CA 1
ATOM 974 C C . LEU A 1 125 ? 12.624 9.507 -20.655 1.00 95.44 125 LEU A C 1
ATOM 976 O O . LEU A 1 125 ? 13.843 9.633 -20.757 1.00 95.44 125 LEU A O 1
ATOM 980 N N . ARG A 1 126 ? 11.934 8.604 -21.358 1.00 94.94 126 ARG A N 1
ATOM 981 C CA . ARG A 1 126 ? 12.512 7.706 -22.366 1.00 94.94 126 ARG A CA 1
ATOM 982 C C . ARG A 1 126 ? 13.244 8.497 -23.447 1.00 94.94 126 ARG A C 1
ATOM 984 O O . ARG A 1 126 ? 14.393 8.179 -23.737 1.00 94.94 126 ARG A O 1
ATOM 991 N N . ASP A 1 127 ? 12.616 9.521 -24.013 1.00 93.31 127 ASP A N 1
ATOM 992 C CA . ASP A 1 127 ? 13.178 10.289 -25.130 1.00 93.31 127 ASP A CA 1
ATOM 993 C C . ASP A 1 127 ? 14.386 11.120 -24.690 1.00 93.31 127 ASP A C 1
ATOM 995 O O . ASP A 1 127 ? 15.421 11.116 -25.359 1.00 93.31 127 ASP A O 1
ATOM 999 N N . GLN A 1 128 ? 14.308 11.737 -23.505 1.00 91.88 128 GLN A N 1
ATOM 1000 C CA . GLN A 1 128 ? 15.449 12.415 -22.884 1.00 91.88 128 GLN A CA 1
ATOM 1001 C C . GLN A 1 128 ? 16.637 11.468 -22.684 1.00 91.88 128 GLN A C 1
ATOM 1003 O O . GLN A 1 128 ? 17.778 11.837 -22.957 1.00 91.88 128 GLN A O 1
ATOM 1008 N N . LEU A 1 129 ? 16.382 10.247 -22.210 1.00 91.94 129 LEU A N 1
ATOM 1009 C CA . LEU A 1 129 ? 17.428 9.259 -21.964 1.00 91.94 129 LEU A CA 1
ATOM 1010 C C . LEU A 1 129 ? 18.011 8.700 -23.260 1.00 91.94 129 LEU A C 1
ATOM 1012 O O . LEU A 1 129 ? 19.232 8.632 -23.362 1.00 91.94 129 LEU A O 1
ATOM 1016 N N . ARG A 1 130 ? 17.172 8.381 -24.257 1.00 91.06 130 ARG A N 1
ATOM 1017 C CA . ARG A 1 130 ? 17.607 7.926 -25.590 1.00 91.06 130 ARG A CA 1
ATOM 1018 C C . ARG A 1 130 ? 18.517 8.946 -26.272 1.00 91.06 130 ARG A C 1
ATOM 1020 O O . ARG A 1 130 ? 19.501 8.554 -26.891 1.00 91.06 130 ARG A O 1
ATOM 1027 N N . ALA A 1 131 ? 18.242 10.241 -26.106 1.00 88.25 131 ALA A N 1
ATOM 1028 C CA . ALA A 1 131 ? 19.107 11.307 -26.613 1.00 88.25 131 ALA A CA 1
ATOM 1029 C C . ALA A 1 131 ? 20.474 11.385 -25.896 1.00 88.25 131 ALA A C 1
ATOM 1031 O O . ALA A 1 131 ? 21.435 11.904 -26.458 1.00 88.25 131 ALA A O 1
ATOM 1032 N N . GLN A 1 132 ? 20.581 10.876 -24.661 1.00 82.12 132 GLN A N 1
ATOM 1033 C CA . GLN A 1 132 ? 21.788 10.935 -23.820 1.00 82.12 132 GLN A CA 1
ATOM 1034 C C . GLN A 1 132 ? 22.592 9.622 -23.761 1.00 82.12 132 GLN A C 1
ATOM 1036 O O . GLN A 1 132 ? 23.673 9.589 -23.163 1.00 82.12 132 GLN A O 1
ATOM 1041 N N . GLY A 1 133 ? 22.061 8.527 -24.303 1.00 70.62 133 GLY A N 1
ATOM 1042 C CA . GLY A 1 133 ? 22.639 7.187 -24.227 1.00 70.62 133 GLY A CA 1
ATOM 1043 C C . GLY A 1 133 ? 21.653 6.138 -24.741 1.00 70.62 133 GLY A C 1
ATOM 1044 O O . GLY A 1 133 ? 20.446 6.324 -24.637 1.00 70.62 133 GLY A O 1
ATOM 1045 N N . GLY A 1 134 ? 22.138 5.036 -25.315 1.00 77.25 134 GLY A N 1
ATOM 1046 C CA . GLY A 1 134 ? 21.267 4.004 -25.882 1.00 77.25 134 GLY A CA 1
ATOM 1047 C C . GLY A 1 134 ? 20.382 3.377 -24.803 1.00 77.25 134 GLY A C 1
ATOM 1048 O O . GLY A 1 134 ? 20.880 2.611 -23.981 1.00 77.25 134 GLY A O 1
ATOM 1049 N N . LEU A 1 135 ? 19.089 3.716 -24.796 1.00 93.31 135 LEU A N 1
ATOM 1050 C CA . LEU A 1 135 ? 18.069 3.150 -23.912 1.00 93.31 135 LEU A CA 1
ATOM 1051 C C . LEU A 1 135 ? 17.126 2.249 -24.716 1.00 93.31 135 LEU A C 1
ATOM 1053 O O . LEU A 1 135 ? 16.388 2.714 -25.592 1.00 93.31 135 LEU A O 1
ATOM 1057 N N . GLU A 1 136 ? 17.088 0.977 -24.337 1.00 95.31 136 GLU A N 1
ATOM 1058 C CA . GLU A 1 136 ? 16.180 -0.031 -24.878 1.00 95.31 136 GLU A CA 1
ATOM 1059 C C . GLU A 1 136 ? 15.216 -0.503 -23.784 1.00 95.31 136 GLU A C 1
ATOM 1061 O O . GLU A 1 136 ? 15.636 -0.834 -22.676 1.00 95.31 136 GLU A O 1
ATOM 1066 N N . VAL A 1 137 ? 13.922 -0.554 -24.103 1.00 96.75 137 VAL A N 1
ATOM 1067 C CA . VAL A 1 137 ? 12.908 -1.200 -23.260 1.00 96.75 137 VAL A CA 1
ATOM 1068 C C . VAL A 1 137 ? 12.562 -2.526 -23.926 1.00 96.75 137 VAL A C 1
ATOM 1070 O O . VAL A 1 137 ? 12.139 -2.541 -25.081 1.00 96.75 137 VAL A O 1
ATOM 1073 N N . ILE A 1 138 ? 12.800 -3.635 -23.233 1.00 97.62 138 ILE A N 1
ATOM 1074 C CA . ILE A 1 138 ? 12.798 -4.988 -23.785 1.00 97.62 138 ILE A CA 1
ATOM 1075 C C . ILE A 1 138 ? 11.782 -5.829 -23.028 1.00 97.62 138 ILE A C 1
ATOM 1077 O O . ILE A 1 138 ? 11.804 -5.894 -21.799 1.00 97.62 138 ILE A O 1
ATOM 1081 N N . TRP A 1 139 ? 10.933 -6.525 -23.778 1.00 98.31 139 TRP A N 1
ATOM 1082 C CA . TRP A 1 139 ? 10.061 -7.529 -23.195 1.00 98.31 139 TRP A CA 1
ATOM 1083 C C . TRP A 1 139 ? 10.845 -8.796 -22.837 1.00 98.31 139 TRP A C 1
ATOM 1085 O O . TRP A 1 139 ? 11.615 -9.307 -23.656 1.00 98.31 139 TRP A O 1
ATOM 1095 N N . ILE A 1 140 ? 10.626 -9.321 -21.634 1.00 98.06 140 ILE A N 1
ATOM 1096 C CA . ILE A 1 140 ? 11.135 -10.624 -21.198 1.00 98.06 140 ILE A CA 1
ATOM 1097 C C . ILE A 1 140 ? 9.990 -11.506 -20.680 1.00 98.06 140 ILE A C 1
ATOM 1099 O O . ILE A 1 140 ? 8.998 -10.985 -20.186 1.00 98.06 140 ILE A O 1
ATOM 1103 N N . PRO A 1 141 ? 10.094 -12.840 -20.758 1.00 97.44 141 PRO A N 1
ATOM 1104 C CA . PRO A 1 141 ? 9.157 -13.723 -20.067 1.00 97.44 141 PRO A CA 1
ATOM 1105 C C . PRO A 1 141 ? 9.221 -13.523 -18.545 1.00 97.44 141 PRO A C 1
ATOM 1107 O O . PRO A 1 141 ? 10.306 -13.278 -18.004 1.00 97.44 141 PRO A O 1
ATOM 1110 N N . ARG A 1 142 ? 8.084 -13.680 -17.856 1.00 94.88 142 ARG A N 1
ATOM 1111 C CA . ARG A 1 142 ? 7.956 -13.500 -16.396 1.00 94.88 142 ARG A CA 1
ATOM 1112 C C . ARG A 1 142 ? 8.917 -14.388 -15.609 1.00 94.88 142 ARG A C 1
ATOM 1114 O O . ARG A 1 142 ? 9.483 -13.970 -14.605 1.00 94.88 142 ARG A O 1
ATOM 1121 N N . GLU A 1 143 ? 9.191 -15.588 -16.109 1.00 96.19 143 GLU A N 1
ATOM 1122 C CA . GLU A 1 143 ? 10.111 -16.560 -15.507 1.00 96.19 143 GLU A CA 1
ATOM 1123 C C . GLU A 1 143 ? 11.561 -16.055 -15.478 1.00 96.19 143 GLU A C 1
ATOM 1125 O O . GLU A 1 143 ? 12.391 -16.581 -14.742 1.00 96.19 143 GLU A O 1
ATOM 1130 N N . ARG A 1 144 ? 11.885 -15.025 -16.273 1.00 96.62 144 ARG A N 1
ATOM 1131 C CA . ARG A 1 144 ? 13.189 -14.347 -16.265 1.00 96.62 144 ARG A CA 1
ATOM 1132 C C . ARG A 1 144 ? 13.190 -13.063 -15.428 1.00 96.62 144 ARG A C 1
ATOM 1134 O O . ARG A 1 144 ? 14.241 -12.440 -15.321 1.00 96.62 144 ARG A O 1
ATOM 1141 N N . ASN A 1 145 ? 12.051 -12.683 -14.843 1.00 97.44 145 ASN A N 1
ATOM 1142 C CA . ASN A 1 145 ? 11.846 -11.455 -14.068 1.00 97.44 145 ASN A CA 1
ATOM 1143 C C . ASN A 1 145 ? 11.609 -11.716 -12.563 1.00 97.44 145 ASN A C 1
ATOM 1145 O O . ASN A 1 145 ? 11.026 -10.895 -11.859 1.00 97.44 145 ASN A O 1
ATOM 1149 N N . VAL A 1 146 ? 12.063 -12.872 -12.063 1.00 97.81 146 VAL A N 1
ATOM 1150 C CA . VAL A 1 146 ? 11.723 -13.408 -10.728 1.00 97.81 146 VAL A CA 1
ATOM 1151 C C . VAL A 1 146 ? 12.041 -12.445 -9.586 1.00 97.81 146 VAL A C 1
ATOM 1153 O O . VAL A 1 146 ? 11.275 -12.334 -8.636 1.00 97.81 146 VAL A O 1
ATOM 1156 N N . GLU A 1 147 ? 13.175 -11.750 -9.649 1.00 98.00 147 GLU A N 1
ATOM 1157 C CA . GLU A 1 147 ? 13.610 -10.895 -8.544 1.00 98.00 147 GLU A CA 1
ATOM 1158 C C . GLU A 1 147 ? 12.771 -9.612 -8.432 1.00 98.00 147 GLU A C 1
ATOM 1160 O O . GLU A 1 147 ? 12.388 -9.216 -7.329 1.00 98.00 147 GLU A O 1
ATOM 1165 N N . ALA A 1 148 ? 12.430 -8.986 -9.564 1.00 98.12 148 ALA A N 1
ATOM 1166 C CA . ALA A 1 148 ? 11.548 -7.822 -9.573 1.00 98.12 148 ALA A CA 1
ATOM 1167 C C . ALA A 1 148 ? 10.125 -8.207 -9.133 1.00 98.12 148 ALA A C 1
ATOM 1169 O O . ALA A 1 148 ? 9.548 -7.514 -8.290 1.00 98.12 148 ALA A O 1
ATOM 1170 N N . ASP A 1 149 ? 9.617 -9.349 -9.610 1.00 98.25 149 ASP A N 1
ATOM 1171 C CA . ASP A 1 149 ? 8.339 -9.927 -9.177 1.00 98.25 149 ASP A CA 1
ATOM 1172 C C . ASP A 1 149 ? 8.311 -10.189 -7.662 1.00 98.25 149 ASP A C 1
ATOM 1174 O O . ASP A 1 149 ? 7.381 -9.778 -6.964 1.00 98.25 149 ASP A O 1
ATOM 1178 N N . ALA A 1 150 ? 9.372 -10.786 -7.110 1.00 98.50 150 ALA A N 1
ATOM 1179 C CA . ALA A 1 150 ? 9.471 -11.055 -5.679 1.00 98.50 150 ALA A CA 1
ATOM 1180 C C . ALA A 1 150 ? 9.466 -9.763 -4.842 1.00 98.50 150 ALA A C 1
ATOM 1182 O O . ALA A 1 150 ? 8.801 -9.693 -3.804 1.00 98.50 150 ALA A O 1
ATOM 1183 N N . LEU A 1 151 ? 10.168 -8.715 -5.290 1.00 98.50 151 LEU A N 1
ATOM 1184 C CA . LEU A 1 151 ? 10.172 -7.405 -4.627 1.00 98.50 151 LEU A CA 1
ATOM 1185 C C . LEU A 1 151 ? 8.790 -6.747 -4.638 1.00 98.50 151 LEU A C 1
ATOM 1187 O O . LEU A 1 151 ? 8.368 -6.164 -3.633 1.00 98.50 151 LEU A O 1
ATOM 1191 N N . CYS A 1 152 ? 8.102 -6.842 -5.772 1.00 98.31 152 CYS A N 1
ATOM 1192 C CA . CYS A 1 152 ? 6.753 -6.340 -5.957 1.00 98.31 152 CYS A CA 1
ATOM 1193 C C . CYS A 1 152 ? 5.764 -7.061 -5.027 1.00 98.31 152 CYS A C 1
ATOM 1195 O O . CYS A 1 152 ? 5.040 -6.419 -4.256 1.00 98.31 152 CYS A O 1
ATOM 1197 N N . ASN A 1 153 ? 5.804 -8.396 -5.017 1.00 98.44 153 ASN A N 1
ATOM 1198 C CA . ASN A 1 153 ? 4.960 -9.235 -4.172 1.00 98.44 153 ASN A CA 1
ATOM 1199 C C . ASN A 1 153 ? 5.214 -9.023 -2.676 1.00 98.44 153 ASN A C 1
ATOM 1201 O O . ASN A 1 153 ? 4.251 -8.845 -1.929 1.00 98.44 153 ASN A O 1
ATOM 1205 N N . ASP A 1 154 ? 6.471 -8.927 -2.233 1.00 98.62 154 ASP A N 1
ATOM 1206 C CA . ASP A 1 154 ? 6.768 -8.643 -0.823 1.00 98.62 154 ASP A CA 1
ATOM 1207 C C . ASP A 1 154 ? 6.185 -7.290 -0.378 1.00 98.62 154 ASP A C 1
ATOM 1209 O O . ASP A 1 154 ? 5.658 -7.148 0.733 1.00 98.62 154 ASP A O 1
ATOM 1213 N N . GLN A 1 155 ? 6.219 -6.285 -1.256 1.00 98.56 155 GLN A N 1
ATOM 1214 C CA . GLN A 1 155 ? 5.637 -4.984 -0.954 1.00 98.56 155 GLN A CA 1
ATOM 1215 C C . GLN A 1 155 ? 4.099 -5.019 -0.921 1.00 98.56 155 GLN A C 1
ATOM 1217 O O . GLN A 1 155 ? 3.496 -4.303 -0.113 1.00 98.56 155 GLN A O 1
ATOM 1222 N N . LEU A 1 156 ? 3.448 -5.845 -1.744 1.00 98.31 156 LEU A N 1
ATOM 1223 C CA . LEU A 1 156 ? 2.006 -6.109 -1.651 1.00 98.31 156 LEU A CA 1
ATOM 1224 C C . LEU A 1 156 ? 1.662 -6.827 -0.337 1.00 98.31 156 LEU A C 1
ATOM 1226 O O . LEU A 1 156 ? 0.793 -6.359 0.402 1.00 98.31 156 LEU A O 1
ATOM 1230 N N . ASP A 1 157 ? 2.410 -7.869 0.030 1.00 98.38 157 ASP A N 1
ATOM 1231 C CA . ASP A 1 157 ? 2.234 -8.601 1.292 1.00 98.38 157 ASP A CA 1
ATOM 1232 C C . ASP A 1 157 ? 2.417 -7.692 2.507 1.00 98.38 157 ASP A C 1
ATOM 1234 O O . ASP A 1 157 ? 1.714 -7.797 3.516 1.00 98.38 157 ASP A O 1
ATOM 1238 N N . ARG A 1 158 ? 3.377 -6.765 2.444 1.00 98.00 158 ARG A N 1
ATOM 1239 C CA . ARG A 1 158 ? 3.573 -5.756 3.488 1.00 98.00 158 ARG A CA 1
ATOM 1240 C C . ARG A 1 158 ? 2.355 -4.842 3.619 1.00 98.00 158 ARG A C 1
ATOM 1242 O O . ARG A 1 158 ? 1.955 -4.542 4.744 1.00 98.00 158 ARG A O 1
ATOM 1249 N N . GLN A 1 159 ? 1.763 -4.407 2.508 1.00 97.62 159 GLN A N 1
ATOM 1250 C CA . GLN A 1 159 ? 0.558 -3.573 2.526 1.00 97.62 159 GLN A CA 1
ATOM 1251 C C . GLN A 1 159 ? -0.639 -4.316 3.133 1.00 97.62 159 GLN A C 1
ATOM 1253 O O . GLN A 1 159 ? -1.299 -3.769 4.017 1.00 97.62 159 GLN A O 1
ATOM 1258 N N . GLU A 1 160 ? -0.869 -5.572 2.753 1.00 96.62 160 GLU A N 1
ATOM 1259 C CA . GLU A 1 160 ? -1.955 -6.388 3.312 1.00 96.62 160 GLU A CA 1
ATOM 1260 C C . GLU A 1 160 ? -1.765 -6.671 4.801 1.00 96.62 160 GLU A C 1
ATOM 1262 O O . GLU A 1 160 ? -2.700 -6.508 5.590 1.00 96.62 160 GLU A O 1
ATOM 1267 N N . ARG A 1 161 ? -0.541 -7.019 5.223 1.00 97.31 161 ARG A N 1
ATOM 1268 C CA . ARG A 1 161 ? -0.214 -7.189 6.647 1.00 97.31 161 ARG A CA 1
ATOM 1269 C C . ARG A 1 161 ? -0.494 -5.916 7.436 1.00 97.31 161 ARG A C 1
ATOM 1271 O O . ARG A 1 161 ? -1.105 -5.986 8.500 1.00 97.31 161 ARG A O 1
ATOM 1278 N N . ASN A 1 162 ? -0.096 -4.757 6.913 1.00 96.06 162 ASN A N 1
ATOM 1279 C CA . ASN A 1 162 ? -0.349 -3.471 7.559 1.00 96.06 162 ASN A CA 1
ATOM 1280 C C . ASN A 1 162 ? -1.849 -3.161 7.656 1.00 96.06 162 ASN A C 1
ATOM 1282 O O . ASN A 1 162 ? -2.311 -2.730 8.714 1.00 96.06 162 ASN A O 1
ATOM 1286 N N . ALA A 1 163 ? -2.610 -3.407 6.587 1.00 93.69 163 ALA A N 1
ATOM 1287 C CA . ALA A 1 163 ? -4.056 -3.211 6.570 1.00 93.69 163 ALA A CA 1
ATOM 1288 C C . ALA A 1 163 ? -4.758 -4.115 7.595 1.00 93.69 163 ALA A C 1
ATOM 1290 O O . ALA A 1 163 ? -5.540 -3.630 8.413 1.00 93.69 163 ALA A O 1
ATOM 1291 N N . ARG A 1 164 ? -4.403 -5.405 7.629 1.00 95.44 164 ARG A N 1
ATOM 1292 C CA . ARG A 1 164 ? -4.923 -6.373 8.603 1.00 95.44 164 ARG A CA 1
ATOM 1293 C C . ARG A 1 164 ? -4.575 -5.987 10.039 1.00 95.44 164 ARG A C 1
ATOM 1295 O O . ARG A 1 164 ? -5.448 -5.985 10.898 1.00 95.44 164 ARG A O 1
ATOM 1302 N N . ASN A 1 165 ? -3.328 -5.597 10.302 1.00 96.88 165 ASN A N 1
ATOM 1303 C CA . ASN A 1 165 ? -2.901 -5.171 11.636 1.00 96.88 165 ASN A CA 1
ATOM 1304 C C . ASN A 1 165 ? -3.650 -3.915 12.099 1.00 96.88 165 ASN A C 1
ATOM 1306 O O . ASN A 1 165 ? -4.037 -3.818 13.262 1.00 96.88 165 ASN A O 1
ATOM 1310 N N . LYS A 1 166 ? -3.890 -2.959 11.193 1.00 95.06 166 LYS A N 1
ATOM 1311 C CA . LYS A 1 166 ? -4.704 -1.773 11.482 1.00 95.06 166 LYS A CA 1
ATOM 1312 C C . LYS A 1 166 ? -6.145 -2.161 11.819 1.00 95.06 166 LYS A C 1
ATOM 1314 O O . LYS A 1 166 ? -6.682 -1.652 12.799 1.00 95.06 166 LYS A O 1
ATOM 1319 N N . GLN A 1 167 ? -6.737 -3.075 11.053 1.00 95.12 167 GLN A N 1
ATOM 1320 C CA . GLN A 1 167 ? -8.093 -3.565 11.297 1.00 95.12 167 GLN A CA 1
ATOM 1321 C C . GLN A 1 167 ? -8.210 -4.273 12.652 1.00 95.12 167 GLN A C 1
ATOM 1323 O O . GLN A 1 167 ? -9.141 -3.995 13.405 1.00 95.12 167 GLN A O 1
ATOM 1328 N N . ASN A 1 168 ? -7.237 -5.118 13.002 1.00 96.81 168 ASN A N 1
ATOM 1329 C CA . ASN A 1 168 ? -7.208 -5.809 14.291 1.00 96.81 168 ASN A CA 1
ATOM 1330 C C . ASN A 1 168 ? -7.148 -4.821 15.463 1.00 96.81 168 ASN A C 1
ATOM 1332 O O . ASN A 1 168 ? -7.934 -4.947 16.394 1.00 96.81 168 ASN A O 1
ATOM 1336 N N . ARG A 1 169 ? -6.311 -3.778 15.376 1.00 96.81 169 ARG A N 1
ATOM 1337 C CA . ARG A 1 169 ? -6.235 -2.728 16.410 1.00 96.81 169 ARG A CA 1
ATOM 1338 C C . ARG A 1 169 ? -7.552 -1.972 16.591 1.00 96.81 169 ARG A C 1
ATOM 1340 O O . ARG A 1 169 ? -7.916 -1.630 17.711 1.00 96.81 169 ARG A O 1
ATOM 1347 N N . ILE A 1 170 ? -8.263 -1.694 15.496 1.00 97.00 170 ILE A N 1
ATOM 1348 C CA . ILE A 1 170 ? -9.583 -1.047 15.554 1.00 97.00 170 ILE A CA 1
ATOM 1349 C C . ILE A 1 170 ? -10.585 -1.968 16.256 1.00 97.00 170 ILE A C 1
ATOM 1351 O O . ILE A 1 170 ? -11.311 -1.518 17.138 1.00 97.00 170 ILE A O 1
ATOM 1355 N N . LEU A 1 171 ? -10.591 -3.255 15.906 1.00 96.62 171 LEU A N 1
ATOM 1356 C CA . LEU A 1 171 ? -11.485 -4.240 16.507 1.00 96.62 171 LEU A CA 1
ATOM 1357 C C . LEU A 1 171 ? -11.200 -4.449 18.003 1.00 96.62 171 LEU A C 1
ATOM 1359 O O . LEU A 1 171 ? -12.129 -4.516 18.803 1.00 96.62 171 LEU A O 1
ATOM 1363 N N . GLU A 1 172 ? -9.928 -4.524 18.392 1.00 97.06 172 GLU A N 1
ATOM 1364 C CA . GLU A 1 172 ? -9.507 -4.612 19.795 1.00 97.06 172 GLU A CA 1
ATOM 1365 C C . GLU A 1 172 ? -9.974 -3.395 20.594 1.00 97.06 172 GLU A C 1
ATOM 1367 O O . GLU A 1 172 ? -10.558 -3.549 21.666 1.00 97.06 172 GLU A O 1
ATOM 1372 N N . ARG A 1 173 ? -9.809 -2.188 20.039 1.00 97.25 173 ARG A N 1
ATOM 1373 C CA . ARG A 1 173 ? -10.305 -0.955 20.659 1.00 97.25 173 ARG A CA 1
ATOM 1374 C C . ARG A 1 173 ? -11.823 -0.974 20.840 1.00 97.25 173 ARG A C 1
ATOM 1376 O O . ARG A 1 173 ? -12.302 -0.646 21.919 1.00 97.25 173 ARG A O 1
ATOM 1383 N N . GLN A 1 174 ? -12.573 -1.398 19.823 1.00 97.38 174 GLN A N 1
ATOM 1384 C CA . GLN A 1 174 ? -14.034 -1.504 19.907 1.00 97.38 174 GLN A CA 1
ATOM 1385 C C . GLN A 1 174 ? -14.480 -2.499 20.985 1.00 97.38 174 GLN A C 1
ATOM 1387 O O . GLN A 1 174 ? -15.430 -2.228 21.715 1.00 97.38 174 GLN A O 1
ATOM 1392 N N . ARG A 1 175 ? -13.789 -3.638 21.119 1.00 97.56 175 ARG A N 1
ATOM 1393 C CA . ARG A 1 175 ? -14.072 -4.625 22.172 1.00 97.56 175 ARG A CA 1
ATOM 1394 C C . ARG A 1 175 ? -13.808 -4.056 23.565 1.00 97.56 175 ARG A C 1
ATOM 1396 O O . ARG A 1 175 ? -14.663 -4.203 24.432 1.00 97.56 175 ARG A O 1
ATOM 1403 N N . ALA A 1 176 ? -12.683 -3.366 23.753 1.00 96.50 176 ALA A N 1
ATOM 1404 C CA . ALA A 1 176 ? -12.349 -2.722 25.023 1.00 96.50 176 ALA A CA 1
ATOM 1405 C C . ALA A 1 176 ? -13.357 -1.620 25.398 1.00 96.50 176 ALA A C 1
ATOM 1407 O O . ALA A 1 176 ? -13.773 -1.524 26.550 1.00 96.50 176 ALA A O 1
ATOM 1408 N N . GLU A 1 177 ? -13.801 -0.816 24.426 1.00 97.56 177 GLU A N 1
ATOM 1409 C CA . GLU A 1 177 ? -14.833 0.207 24.638 1.00 97.56 177 GLU A CA 1
ATOM 1410 C C . GLU A 1 177 ? -16.182 -0.420 25.038 1.00 97.56 177 GLU A C 1
ATOM 1412 O O . GLU A 1 177 ? -16.830 0.054 25.971 1.00 97.56 177 GLU A O 1
ATOM 1417 N N . GLN A 1 178 ? -16.583 -1.524 24.397 1.00 97.31 178 GLN A N 1
ATOM 1418 C CA . GLN A 1 178 ? -17.800 -2.261 24.760 1.00 97.31 178 GLN A CA 1
ATOM 1419 C C . GLN A 1 178 ? -17.721 -2.896 26.153 1.00 97.31 178 GLN A C 1
ATOM 1421 O O . GLN A 1 178 ? -18.715 -2.912 26.879 1.00 97.31 178 GLN A O 1
ATOM 1426 N N . GLU A 1 179 ? -16.566 -3.441 26.528 1.00 97.50 179 GLU A N 1
ATOM 1427 C CA . GLU A 1 179 ? -16.348 -4.023 27.852 1.00 97.50 179 GLU A CA 1
ATOM 1428 C C . GLU A 1 179 ? -16.418 -2.954 28.946 1.00 97.50 179 GLU A C 1
ATOM 1430 O O . GLU A 1 179 ? -17.173 -3.115 29.906 1.00 97.50 179 GLU A O 1
ATOM 1435 N N . LEU A 1 180 ? -15.745 -1.818 28.743 1.00 97.56 180 LEU A N 1
ATOM 1436 C CA . LEU A 1 180 ? -15.800 -0.680 29.659 1.00 97.56 180 LEU A CA 1
ATOM 1437 C C . LEU A 1 180 ? -17.237 -0.173 29.857 1.00 97.56 180 LEU A C 1
ATOM 1439 O O . LEU A 1 180 ? -17.627 0.165 30.975 1.00 97.56 180 LEU A O 1
ATOM 1443 N N . GLU A 1 181 ? -18.038 -0.122 28.793 1.00 97.25 181 GLU A N 1
ATOM 1444 C CA . GLU A 1 181 ? -19.433 0.313 28.892 1.00 97.25 181 GLU A CA 1
ATOM 1445 C C . GLU A 1 181 ? -20.291 -0.678 29.692 1.00 97.25 181 GLU A C 1
ATOM 1447 O O . GLU A 1 181 ? -21.092 -0.278 30.538 1.00 97.25 181 GLU A O 1
ATOM 1452 N N . ARG A 1 182 ? -20.067 -1.986 29.512 1.00 97.44 182 ARG A N 1
ATOM 1453 C CA . ARG A 1 182 ? -20.725 -3.024 30.322 1.00 97.44 182 ARG A CA 1
ATOM 1454 C C . ARG A 1 182 ? -20.341 -2.927 31.796 1.00 97.44 182 ARG A C 1
ATOM 1456 O O . ARG A 1 182 ? -21.204 -3.089 32.656 1.00 97.44 182 ARG A O 1
ATOM 1463 N N . GLU A 1 183 ? -19.074 -2.659 32.102 1.00 97.31 183 GLU A N 1
ATOM 1464 C CA . GLU A 1 183 ? -18.620 -2.463 33.483 1.00 97.31 183 GLU A CA 1
ATOM 1465 C C . GLU A 1 183 ? -19.257 -1.230 34.126 1.00 97.31 183 GLU A C 1
ATOM 1467 O O . GLU A 1 183 ? -19.742 -1.312 35.256 1.00 97.31 183 GLU A O 1
ATOM 1472 N N . LYS A 1 184 ? -19.324 -0.105 33.403 1.00 97.44 184 LYS A N 1
ATOM 1473 C CA . LYS A 1 184 ? -20.017 1.104 33.875 1.00 97.44 184 LYS A CA 1
ATOM 1474 C C . LYS A 1 184 ? -21.489 0.836 34.162 1.00 97.44 184 LYS A C 1
ATOM 1476 O O . LYS A 1 184 ? -21.990 1.281 35.194 1.00 97.44 184 LYS A O 1
ATOM 1481 N N . GLN A 1 185 ? -22.165 0.093 33.289 1.00 96.62 185 GLN A N 1
ATOM 1482 C CA . GLN A 1 185 ? -23.568 -0.256 33.475 1.00 96.62 185 GLN A CA 1
ATOM 1483 C C . GLN A 1 185 ? -23.772 -1.134 34.719 1.00 96.62 185 GLN A C 1
ATOM 1485 O O . GLN A 1 185 ? -24.624 -0.824 35.548 1.00 96.62 185 GLN A O 1
ATOM 1490 N N . ARG A 1 186 ? -22.926 -2.152 34.923 1.00 97.38 186 ARG A N 1
ATOM 1491 C CA . ARG A 1 186 ? -22.953 -2.984 36.141 1.00 97.38 186 ARG A CA 1
ATOM 1492 C C . ARG A 1 186 ? -22.694 -2.169 37.405 1.00 97.38 186 ARG A C 1
ATOM 1494 O O . ARG A 1 186 ? -23.395 -2.339 38.397 1.00 97.38 186 ARG A O 1
ATOM 1501 N N . ALA A 1 187 ? -21.713 -1.267 37.373 1.00 95.25 187 ALA A N 1
ATOM 1502 C CA . ALA A 1 187 ? -21.407 -0.397 38.505 1.00 95.25 187 ALA A CA 1
ATOM 1503 C C . ALA A 1 187 ? -22.576 0.545 38.830 1.00 95.25 187 ALA A C 1
ATOM 1505 O O . ALA A 1 187 ? -22.877 0.776 40.001 1.00 95.25 187 ALA A O 1
ATOM 1506 N N . LYS A 1 188 ? -23.263 1.056 37.802 1.00 96.69 188 LYS A N 1
ATOM 1507 C CA . LYS A 1 188 ? -24.464 1.880 37.955 1.00 96.69 188 LYS A CA 1
ATOM 1508 C C . LYS A 1 188 ? -25.611 1.090 38.589 1.00 96.69 188 LYS A C 1
ATOM 1510 O O . LYS A 1 188 ? -26.167 1.549 39.581 1.00 96.69 188 LYS A O 1
ATOM 1515 N N . GLU A 1 189 ? -25.915 -0.100 38.077 1.00 96.56 189 GLU A N 1
ATOM 1516 C CA . GLU A 1 189 ? -26.948 -0.991 38.631 1.00 96.56 189 GLU A CA 1
ATOM 1517 C C . GLU A 1 189 ? -26.641 -1.377 40.084 1.00 96.56 189 GLU A C 1
ATOM 1519 O O . GLU A 1 189 ? -27.513 -1.335 40.953 1.00 96.56 189 GLU A O 1
ATOM 1524 N N . GLN A 1 190 ? -25.375 -1.681 40.383 1.00 95.75 190 GLN A N 1
ATOM 1525 C CA . GLN A 1 190 ? -24.932 -1.978 41.741 1.00 95.75 190 GLN A CA 1
ATOM 1526 C C . GLN A 1 190 ? -25.093 -0.765 42.669 1.00 95.75 190 GLN A C 1
ATOM 1528 O O . GLN A 1 190 ? -25.567 -0.916 43.797 1.00 95.75 190 GLN A O 1
ATOM 1533 N N . ALA A 1 191 ? -24.743 0.440 42.210 1.00 94.00 191 ALA A N 1
ATOM 1534 C CA . ALA A 1 191 ? -24.923 1.669 42.978 1.00 94.00 191 ALA A CA 1
ATOM 1535 C C . ALA A 1 191 ? -26.407 1.975 43.241 1.00 94.00 191 ALA A C 1
ATOM 1537 O O . ALA A 1 191 ? -26.767 2.335 44.362 1.00 94.00 191 ALA A O 1
ATOM 1538 N N . GLU A 1 192 ? -27.278 1.781 42.247 1.00 95.88 192 GLU A N 1
ATOM 1539 C CA . GLU A 1 192 ? -28.731 1.931 42.392 1.00 95.88 192 GLU A CA 1
ATOM 1540 C C . GLU A 1 192 ? -29.302 0.932 43.409 1.00 95.88 192 GLU A C 1
ATOM 1542 O O . GLU A 1 192 ? -30.096 1.311 44.275 1.00 95.88 192 GLU A O 1
ATOM 1547 N N . GLN A 1 193 ? -28.841 -0.321 43.376 1.00 94.31 193 GLN A N 1
ATOM 1548 C CA . GLN A 1 193 ? -29.249 -1.342 44.339 1.00 94.31 193 GLN A CA 1
ATOM 1549 C C . GLN A 1 193 ? -28.793 -1.002 45.767 1.00 94.31 193 GLN A C 1
ATOM 1551 O O . GLN A 1 193 ? -29.580 -1.118 46.710 1.00 94.31 193 GLN A O 1
ATOM 1556 N N . ILE A 1 194 ? -27.553 -0.531 45.942 1.00 93.31 194 ILE A N 1
ATOM 1557 C CA . ILE A 1 194 ? -27.038 -0.078 47.245 1.00 93.31 194 ILE A CA 1
ATOM 1558 C C . ILE A 1 194 ? -27.861 1.106 47.765 1.00 93.31 194 ILE A C 1
ATOM 1560 O O . ILE A 1 194 ? -28.290 1.090 48.921 1.00 93.31 194 ILE A O 1
ATOM 1564 N N . ALA A 1 195 ? -28.138 2.099 46.916 1.00 92.56 195 ALA A N 1
ATOM 1565 C CA . ALA A 1 195 ? -28.944 3.260 47.282 1.00 92.56 195 ALA A CA 1
ATOM 1566 C C . ALA A 1 195 ? -30.369 2.858 47.697 1.00 92.56 195 ALA A C 1
ATOM 1568 O O . ALA A 1 195 ? -30.904 3.385 48.673 1.00 92.56 195 ALA A O 1
ATOM 1569 N N . ARG A 1 196 ? -30.976 1.880 47.012 1.00 94.31 196 ARG A N 1
ATOM 1570 C CA . ARG A 1 196 ? -32.289 1.331 47.379 1.00 94.31 196 ARG A CA 1
ATOM 1571 C C . ARG A 1 196 ? -32.274 0.703 48.772 1.00 94.31 196 ARG A C 1
ATOM 1573 O O . ARG A 1 196 ? -33.156 0.995 49.576 1.00 94.31 196 ARG A O 1
ATOM 1580 N N . VAL A 1 197 ? -31.266 -0.115 49.079 1.00 94.31 197 VAL A N 1
ATOM 1581 C CA . VAL A 1 197 ? -31.110 -0.733 50.408 1.00 94.31 197 VAL A CA 1
ATOM 1582 C C . VAL A 1 197 ? -30.887 0.325 51.491 1.00 94.31 197 VAL A C 1
ATOM 1584 O O . VAL A 1 197 ? -31.475 0.230 52.567 1.00 94.31 197 VAL A O 1
ATOM 1587 N N . GLN A 1 198 ? -30.082 1.355 51.219 1.00 89.56 198 GLN A N 1
ATOM 1588 C CA . GLN A 1 198 ? -29.861 2.456 52.160 1.00 89.56 198 GLN A CA 1
ATOM 1589 C C . GLN A 1 198 ? -31.144 3.245 52.445 1.00 89.56 198 GLN A C 1
ATOM 1591 O O . GLN A 1 198 ? -31.423 3.521 53.609 1.00 89.56 198 GLN A O 1
ATOM 1596 N N . ARG A 1 199 ? -31.955 3.542 51.420 1.00 91.31 199 ARG A N 1
ATOM 1597 C CA . ARG A 1 199 ? -33.263 4.197 51.594 1.00 91.31 199 ARG A CA 1
ATOM 1598 C C . ARG A 1 199 ? -34.208 3.370 52.463 1.00 91.31 199 ARG A C 1
ATOM 1600 O O . ARG A 1 199 ? -34.825 3.929 53.359 1.00 91.31 199 ARG A O 1
ATOM 1607 N N . MET A 1 200 ? -34.277 2.051 52.252 1.00 89.00 200 MET A N 1
ATOM 1608 C CA . MET A 1 200 ? -35.093 1.172 53.104 1.00 89.00 200 MET A CA 1
ATOM 1609 C C . MET A 1 200 ? -34.633 1.212 54.564 1.00 89.00 200 MET A C 1
ATOM 1611 O O . MET A 1 200 ? -35.455 1.394 55.454 1.00 89.00 200 MET A O 1
ATOM 1615 N N . LYS A 1 201 ? -33.319 1.134 54.820 1.00 90.62 201 LYS A N 1
ATOM 1616 C CA . LYS A 1 201 ? -32.775 1.235 56.186 1.00 90.62 201 LYS A CA 1
ATOM 1617 C C . LYS A 1 201 ? -33.049 2.594 56.837 1.00 90.62 201 LYS A C 1
ATOM 1619 O O . LYS A 1 201 ? -33.326 2.646 58.032 1.00 90.62 201 LYS A O 1
ATOM 1624 N N . GLN A 1 202 ? -32.953 3.685 56.075 1.00 83.38 202 GLN A N 1
ATOM 1625 C CA . GLN A 1 202 ? -33.283 5.026 56.565 1.00 83.38 202 GLN A CA 1
ATOM 1626 C C . GLN A 1 202 ? -34.766 5.142 56.921 1.00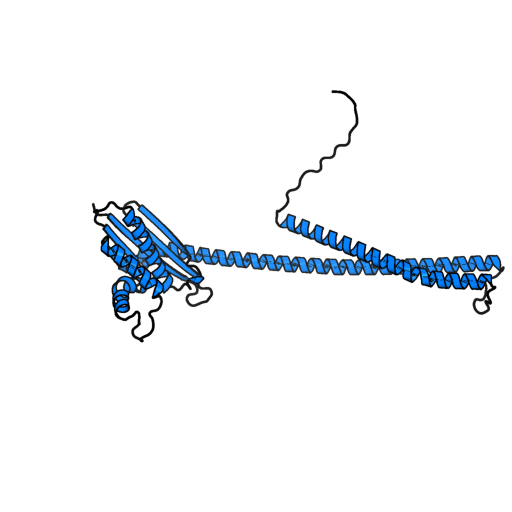 83.38 202 GLN A C 1
ATOM 1628 O O . GLN A 1 202 ? -35.086 5.687 57.973 1.00 83.38 202 GLN A O 1
ATOM 1633 N N . GLU A 1 203 ? -35.654 4.590 56.094 1.00 85.19 203 GLU A N 1
ATOM 1634 C CA . GLU A 1 203 ? -37.091 4.582 56.369 1.00 85.19 203 GLU A CA 1
ATOM 1635 C C . GLU A 1 203 ? -37.425 3.726 57.598 1.00 85.19 203 GLU A C 1
ATOM 1637 O O . GLU A 1 203 ? -38.143 4.177 58.483 1.00 85.19 203 GLU A O 1
ATOM 1642 N N . GLU A 1 204 ? -36.836 2.535 57.737 1.00 88.94 204 GLU A N 1
ATOM 1643 C CA . GLU A 1 204 ? -36.996 1.709 58.943 1.00 88.94 204 GLU A CA 1
ATOM 1644 C C . GLU A 1 204 ? -36.519 2.432 60.211 1.00 88.94 204 GLU A C 1
ATOM 1646 O O . GLU A 1 204 ? -37.198 2.406 61.240 1.00 88.94 204 GLU A O 1
ATOM 1651 N N . ALA A 1 205 ? -35.361 3.097 60.151 1.00 79.75 205 ALA A N 1
ATOM 1652 C CA . ALA A 1 205 ? -34.849 3.895 61.261 1.00 79.75 205 ALA A CA 1
ATOM 1653 C C . ALA A 1 205 ? -35.792 5.061 61.596 1.00 79.75 205 ALA A C 1
ATOM 1655 O O . ALA A 1 205 ? -36.094 5.286 62.770 1.00 79.75 205 ALA A O 1
ATOM 1656 N N . ARG A 1 206 ? -36.321 5.744 60.572 1.00 79.06 206 ARG A N 1
ATOM 1657 C CA . ARG A 1 206 ? -37.317 6.812 60.714 1.00 79.06 206 ARG A CA 1
ATOM 1658 C C . ARG A 1 206 ? -38.586 6.300 61.398 1.00 79.06 206 ARG A C 1
ATOM 1660 O O . ARG A 1 206 ? -39.038 6.913 62.362 1.00 79.06 206 ARG A O 1
ATOM 1667 N N . GLN A 1 207 ? -39.127 5.161 60.965 1.00 76.50 207 GLN A N 1
ATOM 1668 C CA . GLN A 1 207 ? -40.322 4.557 61.566 1.00 76.50 207 GLN A CA 1
ATOM 1669 C C . GLN A 1 207 ? -40.094 4.158 63.029 1.00 76.50 207 GLN A C 1
ATOM 1671 O O . GLN A 1 207 ? -40.944 4.420 63.882 1.00 76.50 207 GLN A O 1
ATOM 1676 N N . ARG A 1 208 ? -38.921 3.597 63.357 1.00 79.94 208 ARG A N 1
ATOM 1677 C CA . ARG A 1 208 ? -38.543 3.303 64.750 1.00 79.94 208 ARG A CA 1
ATOM 1678 C C . ARG A 1 208 ? -38.483 4.564 65.603 1.00 79.94 208 ARG A C 1
ATOM 1680 O O . ARG A 1 208 ? -38.995 4.555 66.719 1.00 79.94 208 ARG A O 1
ATOM 1687 N N . GLN A 1 209 ? -37.899 5.640 65.079 1.00 74.31 209 GLN A N 1
ATOM 1688 C CA . GLN A 1 209 ? -37.797 6.909 65.792 1.00 74.31 209 GLN A CA 1
ATOM 1689 C C . GLN A 1 209 ? -39.181 7.521 66.039 1.00 74.31 209 GLN A C 1
ATOM 1691 O O . GLN A 1 209 ? -39.494 7.848 67.179 1.00 74.31 209 GLN A O 1
ATOM 1696 N N . ILE A 1 210 ? -40.051 7.556 65.020 1.00 67.62 210 ILE A N 1
ATOM 1697 C CA . ILE A 1 210 ? -41.454 7.986 65.159 1.00 67.62 210 ILE A CA 1
ATOM 1698 C C . ILE A 1 210 ? -42.173 7.160 66.233 1.00 67.62 210 ILE A C 1
ATOM 1700 O O . ILE A 1 210 ? -42.868 7.720 67.082 1.00 67.62 210 ILE A O 1
ATOM 1704 N N . SER A 1 211 ? -42.010 5.833 66.216 1.00 68.62 211 SER A N 1
ATOM 1705 C CA . SER A 1 211 ? -42.633 4.950 67.205 1.00 68.62 211 SER A CA 1
ATOM 1706 C C . SER A 1 211 ? -42.128 5.222 68.623 1.00 68.62 211 SER A C 1
ATOM 1708 O O . SER A 1 211 ? -42.938 5.313 69.539 1.00 68.62 211 SER A O 1
ATOM 1710 N N . ALA A 1 212 ? -40.816 5.384 68.815 1.00 71.94 212 ALA A N 1
ATOM 1711 C CA . ALA A 1 212 ? -40.230 5.681 70.121 1.00 71.94 212 ALA A CA 1
ATOM 1712 C C . ALA A 1 212 ? -40.708 7.036 70.667 1.00 71.94 212 ALA A C 1
ATOM 1714 O O . ALA A 1 212 ? -41.083 7.133 71.835 1.00 71.94 212 ALA A O 1
ATOM 1715 N N . THR A 1 213 ? -40.770 8.065 69.813 1.00 68.38 213 THR A N 1
ATOM 1716 C CA . THR A 1 213 ? -41.292 9.387 70.183 1.00 68.38 213 THR A CA 1
ATOM 1717 C C . THR A 1 213 ? -42.765 9.319 70.585 1.00 68.38 213 THR A C 1
ATOM 1719 O O . THR A 1 213 ? -43.138 9.935 71.580 1.00 68.38 213 THR A O 1
ATOM 1722 N N . LYS A 1 214 ? -43.596 8.540 69.873 1.00 63.91 214 LYS A N 1
ATOM 1723 C CA . LYS A 1 214 ? -45.001 8.308 70.257 1.00 63.91 214 LYS A CA 1
ATOM 1724 C C . LYS A 1 214 ? -45.117 7.653 71.635 1.00 63.91 214 LYS A C 1
ATOM 1726 O O . LYS A 1 214 ? -45.942 8.091 72.430 1.00 63.91 214 LYS A O 1
ATOM 1731 N N . THR A 1 215 ? -44.302 6.637 71.929 1.00 67.44 215 THR A N 1
ATOM 1732 C CA . THR A 1 215 ? -44.314 5.952 73.234 1.00 67.44 215 THR A CA 1
ATOM 1733 C C . THR A 1 215 ? -43.936 6.894 74.375 1.00 67.44 215 THR A C 1
ATOM 1735 O O . THR A 1 215 ? -44.692 6.998 75.337 1.00 67.44 215 THR A O 1
ATOM 1738 N N . LEU A 1 216 ? -42.832 7.639 74.234 1.00 69.38 216 LEU A N 1
ATOM 1739 C CA . LEU A 1 216 ? -42.401 8.650 75.213 1.00 69.38 216 LEU A CA 1
ATOM 1740 C C . LEU A 1 216 ? -43.498 9.683 75.491 1.00 69.38 216 LEU A C 1
ATOM 1742 O O . LEU A 1 216 ? -43.711 10.074 76.634 1.00 69.38 216 LEU A O 1
ATOM 1746 N N . TRP A 1 217 ? -44.223 10.101 74.452 1.00 61.00 217 TRP A N 1
ATOM 1747 C CA . TRP A 1 217 ? -45.333 11.042 74.587 1.00 61.00 217 TRP A CA 1
ATOM 1748 C C . TRP A 1 217 ? -46.508 10.477 75.383 1.00 61.00 217 TRP A C 1
ATOM 1750 O O . TRP A 1 217 ? -47.069 11.174 76.224 1.00 61.00 217 TRP A O 1
ATOM 1760 N N . VAL A 1 218 ? -46.875 9.216 75.138 1.00 61.66 218 VAL A N 1
ATOM 1761 C CA . VAL A 1 218 ? -47.919 8.530 75.912 1.00 61.66 218 VAL A CA 1
ATOM 1762 C C . VAL A 1 218 ? -47.516 8.446 77.383 1.00 61.66 218 VAL A C 1
ATOM 1764 O O . VAL A 1 218 ? -48.334 8.739 78.247 1.00 61.66 218 VAL A O 1
ATOM 1767 N N . GLU A 1 219 ? -46.262 8.099 77.678 1.00 64.12 219 GLU A N 1
ATOM 1768 C CA . GLU A 1 219 ? -45.750 8.053 79.053 1.00 64.12 219 GLU A CA 1
ATOM 1769 C C . GLU A 1 219 ? -45.775 9.427 79.736 1.00 64.12 219 GLU A C 1
ATOM 1771 O O . GLU A 1 219 ? -46.180 9.526 80.896 1.00 64.12 219 GLU A O 1
ATOM 1776 N N . LEU A 1 220 ? -45.383 10.491 79.023 1.00 62.31 220 LEU A N 1
ATOM 1777 C CA . LEU A 1 220 ? -45.405 11.861 79.543 1.00 62.31 220 LEU A CA 1
ATOM 1778 C C . LEU A 1 220 ? -46.839 12.323 79.851 1.00 62.31 220 LEU A C 1
ATOM 1780 O O . LEU A 1 220 ? -47.099 12.843 80.933 1.00 62.31 220 LEU A O 1
ATOM 1784 N N . ALA A 1 221 ? -47.774 12.065 78.932 1.00 54.81 221 ALA A N 1
ATOM 1785 C CA . ALA A 1 221 ? -49.186 12.402 79.098 1.00 54.81 221 ALA A CA 1
ATOM 1786 C C . ALA A 1 221 ? -49.832 11.630 80.263 1.00 54.81 221 ALA A C 1
ATOM 1788 O O . ALA A 1 221 ? -50.555 12.221 81.061 1.00 54.81 221 ALA A O 1
ATOM 1789 N N . CYS A 1 222 ? -49.524 10.337 80.421 1.00 57.47 222 CYS A N 1
ATOM 1790 C CA . CYS A 1 222 ? -49.974 9.557 81.578 1.00 57.47 222 CYS A CA 1
ATOM 1791 C C . CYS A 1 222 ? -49.432 10.120 82.904 1.00 57.47 222 CYS A C 1
ATOM 1793 O O . CYS A 1 222 ? -50.135 10.091 83.910 1.00 57.47 222 CYS A O 1
ATOM 1795 N N . LYS A 1 223 ? -48.194 10.638 82.923 1.00 60.53 223 LYS A N 1
ATOM 1796 C CA . LYS A 1 223 ? -47.599 11.267 84.116 1.00 60.53 223 LYS A CA 1
ATOM 1797 C C . LYS A 1 223 ? -48.270 12.584 84.500 1.00 60.53 223 LYS A C 1
ATOM 1799 O O . LYS A 1 223 ? -48.406 12.846 85.689 1.00 60.53 223 LYS A O 1
ATOM 1804 N N . GLU A 1 224 ? -48.659 13.405 83.525 1.00 56.06 224 GLU A N 1
ATOM 1805 C CA . GLU A 1 224 ? -49.353 14.672 83.793 1.00 56.06 224 GLU A CA 1
ATOM 1806 C C . GLU A 1 224 ? -50.811 14.478 84.235 1.00 56.06 224 GLU A C 1
ATOM 1808 O O . GLU A 1 224 ? -51.289 15.247 85.065 1.00 56.06 224 GLU A O 1
ATOM 1813 N N . TYR A 1 225 ? -51.516 13.464 83.716 1.00 53.03 225 TYR A N 1
ATOM 1814 C CA . TYR A 1 225 ? -52.972 13.328 83.898 1.00 53.03 225 TYR A CA 1
ATOM 1815 C C . TYR A 1 225 ? -53.414 12.096 84.709 1.00 53.03 225 TYR A C 1
ATOM 1817 O O . TYR A 1 225 ? -54.609 11.908 84.923 1.00 53.03 225 TYR A O 1
ATOM 1825 N N . GLY A 1 226 ? -52.485 11.260 85.184 1.00 50.41 226 GLY A N 1
ATOM 1826 C CA . GLY A 1 226 ? -52.758 10.112 86.062 1.00 50.41 226 GLY A CA 1
ATOM 1827 C C . GLY A 1 226 ? -53.264 8.844 85.359 1.00 50.41 226 GLY A C 1
ATOM 1828 O O . GLY A 1 226 ? -53.045 7.750 85.874 1.00 50.41 226 GLY A O 1
ATOM 1829 N N . GLU A 1 227 ? -53.861 8.956 84.167 1.00 56.44 227 GLU A N 1
ATOM 1830 C CA . GLU A 1 227 ? -54.319 7.832 83.334 1.00 56.44 227 GLU A CA 1
ATOM 1831 C C . GLU A 1 227 ? -54.047 8.068 81.836 1.00 56.44 227 GLU A C 1
ATOM 1833 O O . GLU A 1 227 ? -53.715 9.173 81.401 1.00 56.44 227 GLU A O 1
ATOM 1838 N N . ARG A 1 228 ? -54.167 7.008 81.023 1.00 49.59 228 ARG A N 1
ATOM 1839 C CA . ARG A 1 228 ? -53.913 7.056 79.576 1.00 49.59 228 ARG A CA 1
ATOM 1840 C C . ARG A 1 228 ? -55.064 7.784 78.864 1.00 49.59 228 ARG A C 1
ATOM 1842 O O . ARG A 1 228 ? -56.186 7.290 78.919 1.00 49.59 228 ARG A O 1
ATOM 1849 N N . PRO A 1 229 ? -54.823 8.905 78.160 1.00 50.25 229 PRO A N 1
ATOM 1850 C CA . PRO A 1 229 ? -55.909 9.683 77.570 1.00 50.25 229 PRO A CA 1
ATOM 1851 C C . PRO A 1 229 ? -56.546 8.968 76.368 1.00 50.25 229 PRO A C 1
ATOM 1853 O O . PRO A 1 229 ? -55.847 8.446 75.493 1.00 50.25 229 PRO A O 1
ATOM 1856 N N . GLU A 1 230 ? -57.878 8.983 76.286 1.00 49.66 230 GLU A N 1
ATOM 1857 C CA . GLU A 1 230 ? -58.609 8.594 75.077 1.00 49.66 230 GLU A CA 1
ATOM 1858 C C . GLU A 1 230 ? -58.493 9.706 74.022 1.00 49.66 230 GLU A C 1
ATOM 1860 O O . GLU A 1 230 ? -59.098 10.771 74.125 1.00 49.66 230 GLU A O 1
ATOM 1865 N N . TRP A 1 231 ? -57.705 9.470 72.971 1.00 49.19 231 TRP A N 1
ATOM 1866 C CA . TRP A 1 231 ? -57.381 10.490 71.961 1.00 49.19 231 TRP A CA 1
ATOM 1867 C C . TRP A 1 231 ? -58.598 11.083 71.225 1.00 49.19 231 TRP A C 1
ATOM 1869 O O . TRP A 1 231 ? -58.517 12.203 70.728 1.00 49.19 231 TRP A O 1
ATOM 1879 N N . ASN A 1 232 ? -59.734 10.376 71.190 1.00 41.06 232 ASN A N 1
ATOM 1880 C CA . ASN A 1 232 ? -60.969 10.836 70.541 1.00 41.06 232 ASN A CA 1
ATOM 1881 C C . ASN A 1 232 ? -61.777 11.858 71.365 1.00 41.06 232 ASN A C 1
ATOM 1883 O O . ASN A 1 232 ? -62.684 12.485 70.821 1.00 41.06 232 ASN A O 1
ATOM 1887 N N . THR A 1 233 ? -61.463 12.056 72.648 1.00 42.91 233 THR A N 1
ATOM 1888 C CA . THR A 1 233 ? -62.131 13.033 73.533 1.00 42.91 233 THR A CA 1
ATOM 1889 C C . THR A 1 233 ? -61.211 14.193 73.936 1.00 42.91 233 THR A C 1
ATOM 1891 O O . THR A 1 233 ? -61.605 15.072 74.705 1.00 42.91 233 THR A O 1
ATOM 1894 N N . TYR A 1 234 ? -60.003 14.249 73.361 1.00 44.34 234 TYR A N 1
ATOM 1895 C CA . TYR A 1 234 ? -58.986 15.262 73.634 1.00 44.34 234 TYR A CA 1
ATOM 1896 C C . TYR A 1 234 ? -59.431 16.671 73.190 1.00 44.34 234 TYR A C 1
ATOM 1898 O O . TYR A 1 234 ? -59.475 16.981 71.998 1.00 44.34 234 TYR A O 1
ATOM 1906 N N . LYS A 1 235 ? -59.730 17.557 74.152 1.00 48.59 235 LYS A N 1
ATOM 1907 C CA . LYS A 1 235 ? -59.860 19.010 73.937 1.00 48.59 235 LYS A CA 1
ATOM 1908 C C . LYS A 1 235 ? -58.640 19.715 74.543 1.00 48.59 235 LYS A C 1
ATOM 1910 O O . LYS A 1 235 ? -58.561 19.808 75.767 1.00 48.59 235 LYS A O 1
ATOM 1915 N N . PRO A 1 236 ? -57.685 20.193 73.725 1.00 45.41 236 PRO A N 1
ATOM 1916 C CA . PRO A 1 236 ? -56.450 20.763 74.243 1.00 45.41 236 PRO A CA 1
ATOM 1917 C C . PRO A 1 236 ? -56.691 22.100 74.955 1.00 45.41 236 PRO A C 1
ATOM 1919 O O . PRO A 1 236 ? -57.508 22.913 74.519 1.00 45.41 236 PRO A O 1
ATOM 1922 N N . SER A 1 237 ? -55.923 22.364 76.016 1.00 50.12 237 SER A N 1
ATOM 1923 C CA . SER A 1 237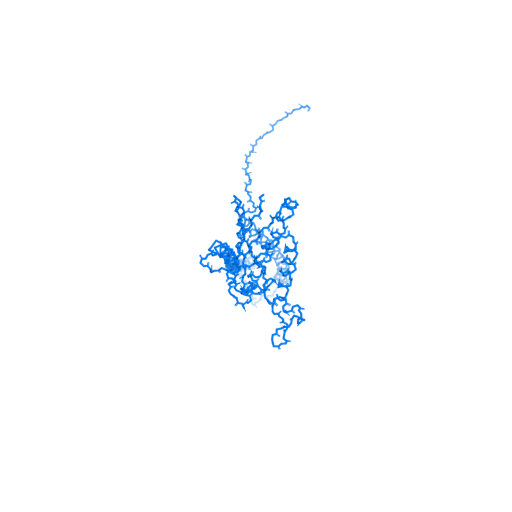 ? -55.775 23.710 76.584 1.00 50.12 237 SER A CA 1
ATOM 1924 C C . SER A 1 237 ? -55.085 24.659 75.583 1.00 50.12 237 SER A C 1
ATOM 1926 O O . SER A 1 237 ? -54.601 24.234 74.524 1.00 50.12 237 SER A O 1
ATOM 1928 N N . LYS A 1 238 ? -55.010 25.964 75.892 1.00 48.00 238 LYS A N 1
ATOM 1929 C CA . LYS A 1 238 ? -54.272 26.932 75.053 1.00 48.00 238 LYS A CA 1
ATOM 1930 C C . LYS A 1 238 ? -52.803 26.520 74.864 1.00 48.00 238 LYS A C 1
ATOM 1932 O O . LYS A 1 238 ? -52.320 26.605 73.736 1.00 48.00 238 LYS A O 1
ATOM 1937 N N . GLU A 1 239 ? -52.129 26.004 75.899 1.00 43.38 239 GLU A N 1
ATOM 1938 C CA . GLU A 1 239 ? -50.783 25.430 75.748 1.00 43.38 239 GLU A CA 1
ATOM 1939 C C . GLU A 1 239 ? -50.783 24.131 74.920 1.00 43.38 239 GLU A C 1
ATOM 1941 O O . GLU A 1 239 ? -49.954 23.988 74.023 1.00 43.38 239 GLU A O 1
ATOM 1946 N N . GLY A 1 240 ? -51.746 23.220 75.119 1.00 44.91 240 GLY A N 1
ATOM 1947 C CA . GLY A 1 240 ? -51.839 21.964 74.352 1.00 44.91 240 GLY A CA 1
ATOM 1948 C C . GLY A 1 240 ? -52.074 22.165 72.845 1.00 44.91 240 GLY A C 1
ATOM 1949 O O . GLY A 1 240 ? -51.584 21.398 72.017 1.00 44.91 240 GLY A O 1
ATOM 1950 N N . THR A 1 241 ? -52.761 23.247 72.467 1.00 49.09 241 THR A N 1
ATOM 1951 C CA . THR A 1 241 ? -52.995 23.628 71.061 1.00 49.09 241 THR A CA 1
ATOM 1952 C C . THR A 1 241 ? -51.730 24.205 70.415 1.00 49.09 241 THR A C 1
ATOM 1954 O O . THR A 1 241 ? -51.460 23.952 69.240 1.00 49.09 241 THR A O 1
ATOM 1957 N N . LEU A 1 242 ? -50.929 24.953 71.186 1.00 41.12 242 LEU A N 1
ATOM 1958 C CA . LEU A 1 242 ? -49.626 25.467 70.757 1.00 41.12 242 LEU A CA 1
ATOM 1959 C C . LEU A 1 242 ? -48.650 24.312 70.498 1.00 41.12 242 LEU A C 1
ATOM 1961 O O . LEU A 1 242 ? -47.954 24.305 69.489 1.00 41.12 242 LEU A O 1
ATOM 1965 N N . VAL A 1 243 ? -48.667 23.298 71.365 1.00 42.97 243 VAL A N 1
ATOM 1966 C CA . VAL A 1 243 ? -47.839 22.093 71.238 1.00 42.97 243 VAL A CA 1
ATOM 1967 C C . VAL A 1 243 ? -48.258 21.243 70.034 1.00 42.97 243 VAL A C 1
ATOM 1969 O O . VAL A 1 243 ? -47.391 20.806 69.285 1.00 42.97 243 VAL A O 1
ATOM 1972 N N . LEU A 1 244 ? -49.558 21.076 69.758 1.00 46.50 244 LEU A N 1
ATOM 1973 C CA . LEU A 1 244 ? -50.027 20.395 68.540 1.00 46.50 244 LEU A CA 1
ATOM 1974 C C . LEU A 1 244 ? -49.651 21.138 67.246 1.00 46.50 244 LEU A C 1
ATOM 1976 O O . LEU A 1 244 ? -49.283 20.492 66.265 1.00 46.50 244 LEU A O 1
ATOM 1980 N N . ARG A 1 245 ? -49.682 22.480 67.245 1.00 45.12 245 ARG A N 1
ATOM 1981 C CA . ARG A 1 245 ? -49.173 23.297 66.128 1.00 45.12 245 ARG A CA 1
ATOM 1982 C C . ARG A 1 245 ? -47.667 23.165 65.958 1.00 45.12 245 ARG A C 1
ATOM 1984 O O . ARG A 1 245 ? -47.224 22.971 64.840 1.00 45.12 245 ARG A O 1
ATOM 1991 N N . ILE A 1 246 ? -46.899 23.182 67.047 1.00 44.56 246 ILE A N 1
ATOM 1992 C CA . ILE A 1 246 ? -45.451 22.935 67.020 1.00 44.56 246 ILE A CA 1
ATOM 1993 C C . ILE A 1 246 ? -45.156 21.518 66.504 1.00 44.56 246 ILE A C 1
ATOM 1995 O O . ILE A 1 246 ? -44.207 21.339 65.757 1.00 44.56 246 ILE A O 1
ATOM 1999 N N . ILE A 1 247 ? -45.982 20.514 66.813 1.00 45.47 247 ILE A N 1
ATOM 2000 C CA . ILE A 1 247 ? -45.853 19.153 66.264 1.00 45.47 247 ILE A CA 1
ATOM 2001 C C . ILE A 1 247 ? -46.145 19.124 64.755 1.00 45.47 247 ILE A C 1
ATOM 2003 O O . ILE A 1 247 ? -45.384 18.507 64.014 1.00 45.47 247 ILE A O 1
ATOM 2007 N N . GLN A 1 248 ? -47.193 19.806 64.281 1.00 47.56 248 GLN A N 1
ATOM 2008 C CA . GLN A 1 248 ? -47.484 19.935 62.845 1.00 47.56 248 GLN A CA 1
ATOM 2009 C C . GLN A 1 248 ? -46.429 20.772 62.100 1.00 47.56 248 GLN A C 1
ATOM 2011 O O . GLN A 1 248 ? -46.089 20.452 60.962 1.00 47.56 248 GLN A O 1
ATOM 2016 N N . ASP A 1 249 ? -45.863 21.793 62.742 1.00 42.19 249 ASP A N 1
ATOM 2017 C CA . ASP A 1 249 ? -44.800 22.645 62.202 1.00 42.19 249 ASP A CA 1
ATOM 2018 C C . ASP A 1 249 ? -43.433 21.944 62.226 1.00 42.19 249 ASP A C 1
ATOM 2020 O O . ASP A 1 249 ? -42.682 22.071 61.271 1.00 42.19 249 ASP A O 1
ATOM 2024 N N . ILE A 1 250 ? -43.108 21.126 63.233 1.00 45.06 250 ILE A N 1
ATOM 2025 C CA . ILE A 1 250 ? -41.903 20.273 63.243 1.00 45.06 250 ILE A CA 1
ATOM 2026 C C . ILE A 1 250 ? -42.031 19.174 62.181 1.00 45.06 250 ILE A C 1
ATOM 2028 O O . ILE A 1 250 ? -41.084 18.919 61.441 1.00 45.06 250 ILE A O 1
ATOM 2032 N N . GLN A 1 251 ? -43.218 18.575 62.033 1.00 44.62 251 GLN A N 1
ATOM 2033 C CA . GLN A 1 251 ? -43.487 17.606 60.968 1.00 44.62 251 GLN A CA 1
ATOM 2034 C C . GLN A 1 251 ? -43.445 18.227 59.558 1.00 44.62 251 GLN A C 1
ATOM 2036 O O . GLN A 1 251 ? -43.128 17.505 58.620 1.00 44.62 251 GLN A O 1
ATOM 2041 N N . SER A 1 252 ? -43.708 19.532 59.387 1.00 46.25 252 SER A N 1
ATOM 2042 C CA . SER A 1 252 ? -43.780 20.192 58.066 1.00 46.25 252 SER A CA 1
ATOM 2043 C C . SER A 1 252 ? -42.586 21.099 57.702 1.00 46.25 252 SER A C 1
ATOM 2045 O O . SER A 1 252 ? -42.184 21.136 56.536 1.00 46.25 252 SER A O 1
ATOM 2047 N N . GLN A 1 253 ? -41.963 21.804 58.656 1.00 40.41 253 GLN A N 1
ATOM 2048 C CA . GLN A 1 253 ? -40.814 22.697 58.424 1.00 40.41 253 GLN A CA 1
ATOM 2049 C C . GLN A 1 253 ? -39.467 21.964 58.357 1.00 40.41 253 GLN A C 1
ATOM 2051 O O . GLN A 1 253 ? -38.584 22.392 57.599 1.00 40.41 253 GLN A O 1
ATOM 2056 N N . GLU A 1 254 ? -39.292 20.857 59.092 1.00 46.38 254 GLU A N 1
ATOM 2057 C CA . GLU A 1 254 ? -38.077 20.043 58.968 1.00 46.38 254 GLU A CA 1
ATOM 2058 C C . GLU A 1 254 ? -38.076 19.250 57.662 1.00 46.38 254 GLU A C 1
ATOM 2060 O O . GLU A 1 254 ? -37.042 19.201 57.001 1.00 46.38 254 GLU A O 1
ATOM 2065 N N . GLU A 1 255 ? -39.221 18.739 57.198 1.00 39.47 255 GLU A N 1
ATOM 2066 C CA . GLU A 1 255 ? -39.289 18.022 55.922 1.00 39.47 255 GLU A CA 1
ATOM 2067 C C . GLU A 1 255 ? -38.804 18.886 54.754 1.00 39.47 255 GLU A C 1
ATOM 2069 O O . GLU A 1 255 ? -37.883 18.478 54.056 1.00 39.47 255 GLU A O 1
ATOM 2074 N N . ALA A 1 256 ? -39.309 20.107 54.564 1.00 36.66 256 ALA A N 1
ATOM 2075 C CA . ALA A 1 256 ? -38.934 20.922 53.403 1.00 36.66 256 ALA A CA 1
ATOM 2076 C C . ALA A 1 256 ? -37.485 21.452 53.451 1.00 36.66 256 ALA A C 1
ATOM 2078 O O . ALA A 1 256 ? -36.816 21.510 52.416 1.00 36.66 256 ALA A O 1
ATOM 2079 N N . THR A 1 257 ? -36.981 21.831 54.630 1.00 39.78 257 THR A N 1
ATOM 2080 C CA . THR A 1 257 ? -35.649 22.451 54.784 1.00 39.78 257 THR A CA 1
ATOM 2081 C C . THR A 1 257 ? -34.538 21.404 54.868 1.00 39.78 257 THR A C 1
ATOM 2083 O O . THR A 1 257 ? -33.460 21.589 54.292 1.00 39.78 257 THR A O 1
ATOM 2086 N N . VAL A 1 258 ? -34.807 20.271 55.525 1.00 39.16 258 VAL A N 1
ATOM 2087 C CA . VAL A 1 258 ? -33.887 19.133 55.597 1.00 39.16 258 VAL A CA 1
ATOM 2088 C C . VAL A 1 258 ? -33.897 18.359 54.278 1.00 39.16 258 VAL A C 1
ATOM 2090 O O . VAL A 1 258 ? -32.813 18.014 53.824 1.00 39.16 258 VAL A O 1
ATOM 2093 N N . LEU A 1 259 ? -35.030 18.193 53.571 1.00 35.41 259 LEU A N 1
ATOM 2094 C CA . LEU A 1 259 ? -35.035 17.625 52.208 1.00 35.41 259 LEU A CA 1
ATOM 2095 C C . LEU A 1 259 ? -34.269 18.498 51.211 1.00 35.41 259 LEU A C 1
ATOM 2097 O O . LEU A 1 259 ? -33.549 17.951 50.382 1.00 35.41 259 LEU A O 1
ATOM 2101 N N . ARG A 1 260 ? -34.358 19.835 51.282 1.00 41.78 260 ARG A N 1
ATOM 2102 C CA . ARG A 1 260 ? -33.603 20.720 50.373 1.00 41.78 260 ARG A CA 1
ATOM 2103 C C . ARG A 1 260 ? -32.092 20.636 50.632 1.00 41.78 260 ARG A C 1
ATOM 2105 O O . ARG A 1 260 ? -31.333 20.404 49.695 1.00 41.78 260 ARG A O 1
ATOM 2112 N N . ARG A 1 261 ? -31.665 20.690 51.904 1.00 42.75 261 ARG A N 1
ATOM 2113 C CA . ARG A 1 261 ? -30.247 20.530 52.289 1.00 42.75 261 ARG A CA 1
ATOM 2114 C C . ARG A 1 261 ? -29.723 19.115 52.055 1.00 42.75 261 ARG A C 1
ATOM 2116 O O . ARG A 1 261 ? -28.584 18.974 51.631 1.00 42.75 261 ARG A O 1
ATOM 2123 N N . LEU A 1 262 ? -30.514 18.073 52.310 1.00 36.72 262 LEU A N 1
ATOM 2124 C CA . LEU A 1 262 ? -30.132 16.690 52.019 1.00 36.72 262 LEU A CA 1
ATOM 2125 C C . LEU A 1 262 ? -30.043 16.464 50.510 1.00 36.72 262 LEU A C 1
ATOM 2127 O O . LEU A 1 262 ? -29.043 15.918 50.075 1.00 36.72 262 LEU A O 1
ATOM 2131 N N . MET A 1 263 ? -30.987 16.954 49.698 1.00 38.81 263 MET A N 1
ATOM 2132 C CA . MET A 1 263 ? -30.912 16.835 48.234 1.00 38.81 263 MET A CA 1
ATOM 2133 C C . MET A 1 263 ? -29.747 17.631 47.621 1.00 38.81 263 MET A C 1
ATOM 2135 O O . MET A 1 263 ? -29.124 17.155 46.674 1.00 38.81 263 MET A O 1
ATOM 2139 N N . GLU A 1 264 ? -29.402 18.809 48.150 1.00 45.31 264 GLU A N 1
ATOM 2140 C CA . GLU A 1 264 ? -28.225 19.581 47.710 1.00 45.31 264 GLU A CA 1
ATOM 2141 C C . GLU A 1 264 ? -26.903 18.932 48.140 1.00 45.31 264 GLU A C 1
ATOM 2143 O O . GLU A 1 264 ? -25.947 18.881 47.360 1.00 45.31 264 GLU A O 1
ATOM 2148 N N . ARG A 1 265 ? -26.848 18.375 49.354 1.00 43.00 265 ARG A N 1
ATOM 2149 C CA . ARG A 1 265 ? -25.667 17.674 49.875 1.00 43.00 265 ARG A CA 1
ATOM 2150 C C . ARG A 1 265 ? -25.472 16.314 49.203 1.00 43.00 265 ARG A C 1
ATOM 2152 O O . ARG A 1 265 ? -24.333 15.931 48.967 1.00 43.00 265 ARG A O 1
ATOM 2159 N N . ASP A 1 266 ? -26.555 15.639 48.824 1.00 44.81 266 ASP A N 1
ATOM 2160 C CA . ASP A 1 266 ? -26.537 14.378 48.079 1.00 44.81 266 ASP A CA 1
ATOM 2161 C C . ASP A 1 266 ? -26.201 14.611 46.597 1.00 44.81 266 ASP A C 1
ATOM 2163 O O . ASP A 1 266 ? -25.392 13.877 46.044 1.00 44.81 266 ASP A O 1
ATOM 2167 N N . LYS A 1 267 ? -26.663 15.709 45.970 1.00 47.72 267 LYS A N 1
ATOM 2168 C CA . LYS A 1 267 ? -26.150 16.148 44.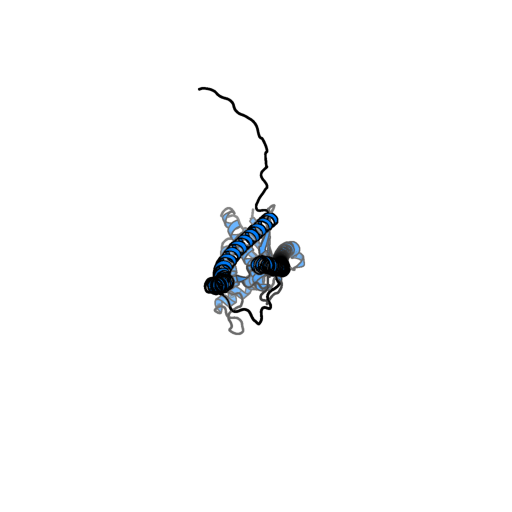654 1.00 47.72 267 LYS A CA 1
ATOM 2169 C C . LYS A 1 267 ? -24.657 16.474 44.700 1.00 47.72 267 LYS A C 1
ATOM 2171 O O . LYS A 1 267 ? -23.918 16.025 43.832 1.00 47.72 267 LYS A O 1
ATOM 2176 N N . SER A 1 268 ? -24.195 17.213 45.711 1.00 48.03 268 SER A N 1
ATOM 2177 C CA . SER A 1 268 ? -22.772 17.551 45.864 1.00 48.03 268 SER A CA 1
ATOM 2178 C C . SER A 1 268 ? -21.904 16.315 46.135 1.00 48.03 268 SER A C 1
ATOM 2180 O O . SER A 1 268 ? -20.824 16.183 45.559 1.00 48.03 268 SER A O 1
ATOM 2182 N N . ASN A 1 269 ? -22.383 15.375 46.956 1.00 46.59 269 ASN A N 1
ATOM 2183 C CA . ASN A 1 269 ? -21.682 14.122 47.229 1.00 46.59 269 ASN A CA 1
ATOM 2184 C C . ASN A 1 269 ? -21.721 13.159 46.038 1.00 46.59 269 ASN A C 1
ATOM 2186 O O . ASN A 1 269 ? -20.695 12.555 45.742 1.00 46.59 269 ASN A O 1
ATOM 2190 N N . GLN A 1 270 ? -22.840 13.043 45.317 1.00 45.41 270 GLN A N 1
ATOM 2191 C CA . GLN A 1 270 ? -22.910 12.252 44.085 1.00 45.41 270 GLN A CA 1
ATOM 2192 C C . GLN A 1 270 ? -22.034 12.839 42.978 1.00 45.41 270 GLN A C 1
ATOM 2194 O O . GLN A 1 270 ? -21.407 12.076 42.248 1.00 45.41 270 GLN A O 1
ATOM 2199 N N . GLU A 1 271 ? -21.930 14.165 42.872 1.00 51.88 271 GLU A N 1
ATOM 2200 C CA . GLU A 1 271 ? -21.031 14.823 41.920 1.00 51.88 271 GLU A CA 1
ATOM 2201 C C . GLU A 1 271 ? -19.560 14.588 42.296 1.00 51.88 271 GLU A C 1
ATOM 2203 O O . GLU A 1 271 ? -18.758 14.238 41.435 1.00 51.88 271 GLU A O 1
ATOM 2208 N N . LYS A 1 272 ? -19.202 14.664 43.587 1.00 54.19 272 LYS A N 1
ATOM 2209 C CA . LYS A 1 272 ? -17.853 14.310 44.069 1.00 54.19 272 LYS A CA 1
ATOM 2210 C C . LYS A 1 272 ? -17.515 12.838 43.836 1.00 54.19 272 LYS A C 1
ATOM 2212 O O . LYS A 1 272 ? -16.441 12.551 43.318 1.00 54.19 272 LYS A O 1
ATOM 2217 N N . LEU A 1 273 ? -18.439 11.923 44.131 1.00 47.69 273 LEU A N 1
ATOM 2218 C CA . LEU A 1 273 ? -18.282 10.487 43.872 1.00 47.69 273 LEU A CA 1
ATOM 2219 C C . LEU A 1 273 ? -18.190 10.184 42.370 1.00 47.69 273 LEU A C 1
ATOM 2221 O O . LEU A 1 273 ? -17.396 9.337 41.972 1.00 47.69 273 LEU A O 1
ATOM 2225 N N . ARG A 1 274 ? -18.938 10.897 41.514 1.00 48.94 274 ARG A N 1
ATOM 2226 C CA . ARG A 1 274 ? -18.808 10.804 40.049 1.00 48.94 274 ARG A CA 1
ATOM 2227 C C . ARG A 1 274 ? -17.456 11.318 39.565 1.00 48.94 274 ARG A C 1
ATOM 2229 O O . ARG A 1 274 ? -16.825 10.645 38.758 1.00 48.94 274 ARG A O 1
ATOM 2236 N N . GLN A 1 275 ? -16.995 12.464 40.062 1.00 52.28 275 GLN A N 1
ATOM 2237 C CA . GLN A 1 275 ? -15.691 13.040 39.715 1.00 52.28 275 GLN A CA 1
ATOM 2238 C C . GLN A 1 275 ? -14.537 12.137 40.176 1.00 52.28 275 GLN A C 1
ATOM 2240 O O . GLN A 1 275 ? -13.616 11.883 39.404 1.00 52.28 275 GLN A O 1
ATOM 2245 N N . GLU A 1 276 ? -14.603 11.575 41.386 1.00 51.28 276 GLU A N 1
ATOM 2246 C CA . GLU A 1 276 ? -13.622 10.599 41.876 1.00 51.28 276 GLU A CA 1
ATOM 2247 C C . GLU A 1 276 ? -13.673 9.281 41.103 1.00 51.28 276 GLU A C 1
ATOM 2249 O O . GLU A 1 276 ? -12.619 8.745 40.760 1.00 51.28 276 GLU A O 1
ATOM 2254 N N . ALA A 1 277 ? -14.859 8.778 40.754 1.00 46.19 277 ALA A N 1
ATOM 2255 C CA . ALA A 1 277 ? -14.999 7.589 39.918 1.00 46.19 277 ALA A CA 1
ATOM 2256 C C . ALA A 1 277 ? -14.414 7.819 38.515 1.00 46.19 277 ALA A C 1
ATOM 2258 O O . ALA A 1 277 ? -13.628 6.999 38.048 1.00 46.19 277 ALA A O 1
ATOM 2259 N N . ILE A 1 278 ? -14.700 8.961 37.878 1.00 51.66 278 ILE A N 1
ATOM 2260 C CA . ILE A 1 278 ? -14.129 9.336 36.574 1.00 51.66 278 ILE A CA 1
ATOM 2261 C C . ILE A 1 278 ? -12.607 9.454 36.673 1.00 51.66 278 ILE A C 1
ATOM 2263 O O . ILE A 1 278 ? -11.902 8.879 35.847 1.00 51.66 278 ILE A O 1
ATOM 2267 N N . LYS A 1 279 ? -12.087 10.121 37.709 1.00 54.72 279 LYS A N 1
ATOM 2268 C CA . LYS A 1 279 ? -10.644 10.299 37.928 1.00 54.72 279 LYS A CA 1
ATOM 2269 C C . LYS A 1 279 ? -9.939 8.967 38.190 1.00 54.72 279 LYS A C 1
ATOM 2271 O O . LYS A 1 279 ? -8.844 8.743 37.685 1.00 54.72 279 LYS A O 1
ATOM 2276 N N . THR A 1 280 ? -10.583 8.052 38.915 1.00 53.19 280 THR A N 1
ATOM 2277 C CA . THR A 1 280 ? -10.070 6.701 39.199 1.00 53.19 280 THR A CA 1
ATOM 2278 C C . THR A 1 280 ? -10.097 5.818 37.951 1.00 53.19 280 THR A C 1
ATOM 2280 O O . THR A 1 280 ? -9.138 5.091 37.689 1.00 53.19 280 THR A O 1
ATOM 2283 N N . SER A 1 281 ? -11.155 5.904 37.141 1.00 48.03 281 SER A N 1
ATOM 2284 C CA . SER A 1 281 ? -11.250 5.224 35.846 1.00 48.03 281 SER A CA 1
ATOM 2285 C C . SER A 1 281 ? -10.237 5.771 34.835 1.00 48.03 281 SER A C 1
ATOM 2287 O O . SER A 1 281 ? -9.610 4.983 34.133 1.00 48.03 281 SER A O 1
ATOM 2289 N N . GLN A 1 282 ? -10.006 7.088 34.804 1.00 49.88 282 GLN A N 1
ATOM 2290 C CA . GLN A 1 282 ? -8.966 7.721 33.984 1.00 49.88 282 GLN A CA 1
ATOM 2291 C C . GLN A 1 282 ? -7.562 7.282 34.415 1.00 49.88 282 GLN A C 1
ATOM 2293 O O . GLN A 1 282 ? -6.787 6.851 33.571 1.00 49.88 282 GLN A O 1
ATOM 2298 N N . LEU A 1 283 ? -7.258 7.265 35.718 1.00 53.59 283 LEU A N 1
ATOM 2299 C CA . LEU A 1 283 ? -5.971 6.779 36.238 1.00 53.59 283 LEU A CA 1
ATOM 2300 C C . LEU A 1 283 ? -5.724 5.297 35.924 1.00 53.59 283 LEU A C 1
ATOM 2302 O O . LEU A 1 283 ? -4.593 4.898 35.645 1.00 53.59 283 LEU A O 1
ATOM 2306 N N . LYS A 1 284 ? -6.771 4.465 35.968 1.00 53.09 284 LYS A N 1
ATOM 2307 C CA . LYS A 1 284 ? -6.693 3.055 35.558 1.00 53.09 284 LYS A CA 1
ATOM 2308 C C . LYS A 1 284 ? -6.455 2.920 34.054 1.00 53.09 284 LYS A C 1
ATOM 2310 O O . LYS A 1 284 ? -5.616 2.114 33.660 1.00 53.09 284 LYS A O 1
ATOM 2315 N N . ALA A 1 285 ? -7.122 3.732 33.236 1.00 47.28 285 ALA A N 1
ATOM 2316 C CA . ALA A 1 285 ? -6.915 3.763 31.790 1.00 47.28 285 ALA A CA 1
ATOM 2317 C C . ALA A 1 285 ? -5.504 4.261 31.415 1.00 47.28 285 ALA A C 1
ATOM 2319 O O . ALA A 1 285 ? -4.848 3.657 30.574 1.00 47.28 285 ALA A O 1
ATOM 2320 N N . GLU A 1 286 ? -4.987 5.297 32.080 1.00 48.47 286 GLU A N 1
ATOM 2321 C CA . GLU A 1 286 ? -3.620 5.808 31.891 1.00 48.47 286 GLU A CA 1
ATOM 2322 C C . GLU A 1 286 ? -2.549 4.786 32.300 1.00 48.47 286 GLU A C 1
ATOM 2324 O O . GLU A 1 286 ? -1.528 4.654 31.624 1.00 48.47 286 GLU A O 1
ATOM 2329 N N . ARG A 1 287 ? -2.793 4.017 33.371 1.00 50.78 287 ARG A N 1
ATOM 2330 C CA . ARG A 1 287 ? -1.930 2.895 33.781 1.00 50.78 287 ARG A CA 1
ATOM 2331 C C . ARG A 1 287 ? -1.973 1.739 32.783 1.00 50.78 287 ARG A C 1
ATOM 2333 O O . ARG A 1 287 ? -0.923 1.192 32.466 1.00 50.78 287 ARG A O 1
ATOM 2340 N N . ALA A 1 288 ? -3.149 1.404 32.254 1.00 48.66 288 ALA A N 1
ATOM 2341 C CA . ALA A 1 288 ? -3.304 0.377 31.222 1.00 48.66 288 ALA A CA 1
ATOM 2342 C C . ALA A 1 288 ? -2.664 0.782 29.879 1.00 48.66 288 ALA A C 1
ATOM 2344 O O . ALA A 1 288 ? -2.189 -0.075 29.141 1.00 48.66 288 ALA A O 1
ATOM 2345 N N . MET A 1 289 ? -2.598 2.086 29.587 1.00 44.75 289 MET A N 1
ATOM 2346 C CA . MET A 1 289 ? -1.922 2.653 28.412 1.00 44.75 289 MET A CA 1
ATOM 2347 C C . MET A 1 289 ? -0.422 2.944 28.629 1.00 44.75 289 MET A C 1
ATOM 2349 O O . MET A 1 289 ? 0.234 3.435 27.714 1.00 44.75 289 MET A O 1
ATOM 2353 N N . GLY A 1 290 ? 0.138 2.634 29.807 1.00 48.31 290 GLY A N 1
ATOM 2354 C CA . GLY A 1 290 ? 1.577 2.739 30.087 1.00 48.31 290 GLY A CA 1
ATOM 2355 C C . GLY A 1 290 ? 2.111 4.161 30.310 1.00 48.31 290 GLY A C 1
ATOM 2356 O O . GLY A 1 290 ? 3.307 4.387 30.153 1.00 48.31 290 GLY A O 1
ATOM 2357 N N . LEU A 1 291 ? 1.257 5.126 30.671 1.00 48.59 291 LEU A N 1
ATOM 2358 C CA . LEU A 1 291 ? 1.613 6.554 30.720 1.00 48.59 291 LEU A CA 1
ATOM 2359 C C . LEU A 1 291 ? 2.133 7.063 32.082 1.00 48.59 291 LEU A C 1
ATOM 2361 O O . LEU A 1 291 ? 2.547 8.218 32.167 1.00 48.59 291 LEU A O 1
ATOM 2365 N N . ARG A 1 292 ? 2.159 6.249 33.152 1.00 42.94 292 ARG A N 1
ATOM 2366 C CA . ARG A 1 292 ? 2.764 6.633 34.450 1.00 42.94 292 ARG A CA 1
ATOM 2367 C C . ARG A 1 292 ? 3.473 5.475 35.158 1.00 42.94 292 ARG A C 1
ATOM 2369 O O . ARG A 1 292 ? 2.837 4.482 35.505 1.00 42.94 292 ARG A O 1
ATOM 2376 N N . SER A 1 293 ? 4.760 5.670 35.452 1.00 37.69 293 SER A N 1
ATOM 2377 C CA . SER A 1 293 ? 5.584 4.820 36.331 1.00 37.69 293 SER A CA 1
ATOM 2378 C C . SER A 1 293 ? 5.421 5.218 37.814 1.00 37.69 293 SER A C 1
ATOM 2380 O O . SER A 1 293 ? 5.154 6.390 38.087 1.00 37.69 293 SER A O 1
ATOM 2382 N N . PRO A 1 294 ? 5.562 4.294 38.787 1.00 41.81 294 PRO A N 1
ATOM 2383 C CA . PRO A 1 294 ? 5.302 4.580 40.198 1.00 41.81 294 PRO A CA 1
ATOM 2384 C C . PRO A 1 294 ? 6.557 5.091 40.926 1.00 41.81 294 PRO A C 1
ATOM 2386 O O . PRO A 1 294 ? 7.564 4.388 40.998 1.00 41.81 294 PRO A O 1
ATOM 2389 N N . GLU A 1 295 ? 6.486 6.289 41.510 1.00 40.38 295 GLU A N 1
ATOM 2390 C CA . GLU A 1 295 ? 7.487 6.770 42.471 1.00 40.38 295 GLU A CA 1
ATOM 2391 C C . GLU A 1 295 ? 7.128 6.407 43.919 1.00 40.38 295 GLU A C 1
ATOM 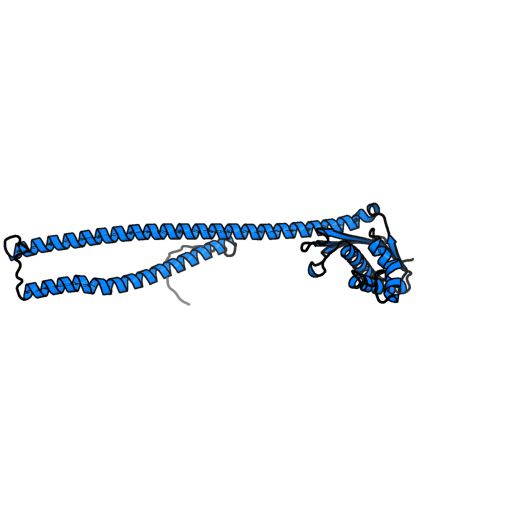2393 O O . GLU A 1 295 ? 5.971 6.201 44.285 1.00 40.38 295 GLU A O 1
ATOM 2398 N N . ARG A 1 296 ? 8.195 6.265 44.709 1.00 37.69 296 ARG A N 1
ATOM 2399 C CA . ARG A 1 296 ? 8.319 5.545 45.976 1.00 37.69 296 ARG A CA 1
ATOM 2400 C C . ARG A 1 296 ? 7.691 6.306 47.145 1.00 37.69 296 ARG A C 1
ATOM 2402 O O . ARG A 1 296 ? 8.010 7.466 47.378 1.00 37.69 296 ARG A O 1
ATOM 2409 N N . THR A 1 297 ? 6.900 5.616 47.960 1.00 37.38 297 THR A N 1
ATOM 2410 C CA . THR A 1 297 ? 6.610 6.028 49.339 1.00 37.38 297 THR A CA 1
ATOM 2411 C C . THR A 1 297 ? 7.842 5.762 50.200 1.00 37.38 297 THR A C 1
ATOM 2413 O O . THR A 1 297 ? 8.227 4.603 50.347 1.00 37.38 297 THR A O 1
ATOM 2416 N N . ASN A 1 298 ? 8.448 6.804 50.772 1.00 31.62 298 ASN A N 1
ATOM 2417 C CA . ASN A 1 298 ? 9.448 6.649 51.824 1.00 31.62 298 ASN A CA 1
ATOM 2418 C C . ASN A 1 298 ? 8.904 7.244 53.126 1.00 31.62 298 ASN A C 1
ATOM 2420 O O . ASN A 1 298 ? 8.631 8.438 53.224 1.00 31.62 298 ASN A O 1
ATOM 2424 N N . THR A 1 299 ? 8.713 6.366 54.101 1.00 36.03 299 THR A N 1
ATOM 2425 C CA . THR A 1 299 ? 8.414 6.663 55.499 1.00 36.03 299 THR A CA 1
ATOM 2426 C C . THR A 1 299 ? 9.702 7.117 56.179 1.00 36.03 299 THR A C 1
ATOM 2428 O O . THR A 1 299 ? 10.680 6.387 56.090 1.00 36.03 299 THR A O 1
ATOM 2431 N N . LEU A 1 300 ? 9.716 8.234 56.912 1.00 29.75 300 LEU A N 1
ATOM 2432 C CA . LEU A 1 300 ? 10.574 8.367 58.098 1.00 29.75 300 LEU A CA 1
ATOM 2433 C C . LEU A 1 300 ? 10.058 9.485 59.022 1.00 29.75 300 LEU A C 1
ATOM 2435 O O . LEU A 1 300 ? 9.981 10.652 58.648 1.00 29.75 300 LEU A O 1
ATOM 2439 N N . ILE A 1 301 ? 9.687 9.085 60.237 1.00 35.66 301 ILE A N 1
ATOM 2440 C CA . ILE A 1 301 ? 9.479 9.932 61.415 1.00 35.66 301 ILE A CA 1
ATOM 2441 C C . ILE A 1 301 ? 10.845 10.086 62.096 1.00 35.66 301 ILE A C 1
ATOM 2443 O O . ILE A 1 301 ? 11.525 9.075 62.263 1.00 35.66 301 ILE A O 1
ATOM 2447 N N . GLY A 1 302 ? 11.213 11.286 62.570 1.00 28.16 302 GLY A N 1
ATOM 2448 C CA . GLY A 1 302 ? 12.230 11.389 63.626 1.00 28.16 302 GLY A CA 1
ATOM 2449 C C . GLY A 1 302 ? 12.992 12.711 63.797 1.00 28.16 302 GLY A C 1
ATOM 2450 O O . GLY A 1 302 ? 14.069 12.851 63.245 1.00 28.16 302 GLY A O 1
ATOM 2451 N N . ILE A 1 303 ? 12.470 13.572 64.684 1.00 32.75 303 ILE A N 1
ATOM 2452 C CA . ILE A 1 303 ? 13.183 14.308 65.760 1.00 32.75 303 ILE A CA 1
ATOM 2453 C C . ILE A 1 303 ? 14.122 15.501 65.416 1.00 32.75 303 ILE A C 1
ATOM 2455 O O . ILE A 1 303 ? 14.985 15.462 64.552 1.00 32.75 303 ILE A O 1
ATOM 2459 N N . ARG A 1 304 ? 13.912 16.567 66.215 1.00 36.19 304 ARG A N 1
ATOM 2460 C CA . ARG A 1 304 ? 14.663 17.827 66.427 1.00 36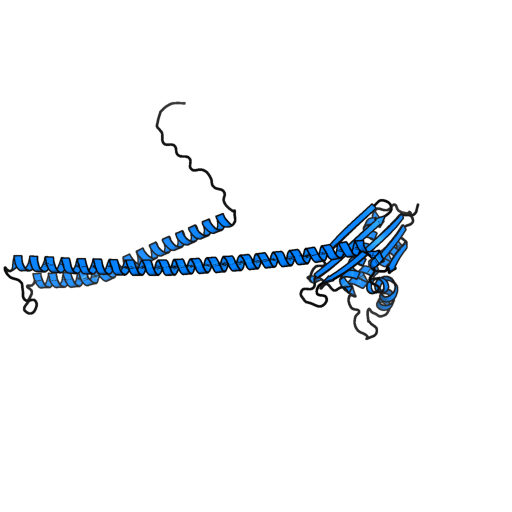.19 304 ARG A CA 1
ATOM 2461 C C . ARG A 1 304 ? 16.185 17.652 66.605 1.00 36.19 304 ARG A C 1
ATOM 2463 O O . ARG A 1 304 ? 16.578 16.698 67.259 1.00 36.19 304 ARG A O 1
ATOM 2470 N N . TYR A 1 305 ? 16.984 18.668 66.249 1.00 30.05 305 TYR A N 1
ATOM 2471 C CA . TYR A 1 305 ? 17.730 19.529 67.198 1.00 30.05 305 TYR A CA 1
ATOM 2472 C C . TYR A 1 305 ? 18.428 20.716 66.491 1.00 30.05 305 TYR A C 1
ATOM 2474 O O . TYR A 1 305 ? 18.645 20.697 65.286 1.00 30.05 305 TYR A O 1
ATOM 2482 N N . MET A 1 306 ? 18.679 21.743 67.306 1.00 31.48 306 MET A N 1
ATOM 2483 C CA . MET A 1 306 ? 19.359 23.036 67.124 1.00 31.48 306 MET A CA 1
ATOM 2484 C C . MET A 1 306 ? 20.718 23.051 66.381 1.00 31.48 306 MET A C 1
ATOM 2486 O O . MET A 1 306 ? 21.470 22.088 66.469 1.00 31.48 306 MET A O 1
ATOM 2490 N N . ASP A 1 307 ? 21.021 24.208 65.765 1.00 30.23 307 ASP A N 1
ATOM 2491 C CA . ASP A 1 307 ? 22.204 25.087 65.979 1.00 30.23 307 ASP A CA 1
ATOM 2492 C C . ASP A 1 307 ? 22.916 25.626 64.715 1.00 30.23 307 ASP A C 1
ATOM 2494 O O . ASP A 1 307 ? 23.281 24.886 63.810 1.00 30.23 307 ASP A O 1
ATOM 2498 N N . TYR A 1 308 ? 23.091 26.960 64.731 1.00 35.16 308 TYR A N 1
ATOM 2499 C CA . TYR A 1 308 ? 24.153 27.821 64.174 1.00 35.16 308 TYR A CA 1
ATOM 2500 C C . TYR A 1 308 ? 24.938 27.384 62.918 1.00 35.16 308 TYR A C 1
ATOM 2502 O O . TYR A 1 308 ? 25.759 26.475 62.981 1.00 35.16 308 TYR A O 1
ATOM 2510 N N . PHE A 1 309 ? 24.814 28.152 61.826 1.00 39.38 309 PHE A N 1
ATOM 2511 C CA . PHE A 1 309 ? 25.789 29.149 61.326 1.00 39.38 309 PHE A CA 1
ATOM 2512 C C . PHE A 1 309 ? 25.250 29.835 60.062 1.00 39.38 309 PHE A C 1
ATOM 2514 O O . PHE A 1 309 ? 24.535 29.165 59.283 1.00 39.38 309 PHE A O 1
#

Foldseek 3Di:
DAWEKEKEKAKDWDPAPDLPIKIKIWMWIDTPPDIDIDMDTDDSVVVDHRLLRQLVRLLVVLVVLVVVLVVDDPPHAYAYEYEYQDPSNQCLQPPVVVVCVVVVCADPVRHHPPPCVSSVSSNVSSVVVVVSHHYHYDYDHVVVRVRRVVSRVVVVVVVVVVVVVVVVVVVVVVVVVVVVVVVVVVVVVVVVVVVVVVVVVVVVVVVVVVVVVVVVVQVVVCVVPVHRDDPVPDDDDPVRVVVVVVVVCCVPVCCVVVVVVVVVVVVVVVVVVVVVVVVVVVVVVCVVVVNDDDDDDDDDDDDDDDDDD

pLDDT: mean 78.35, std 22.84, range [28.16, 98.62]

Organism: NCBI:txid703497

Sequence (309 aa):
MEYSLSIFVDGGCRGNGTPQAIGAIGVVLSSGREHLCLKQAIPPSRKPTSQRAELEATILALKRTREIYTRVRVGRPRRTKIHADSRYAVDCMNLWCDKWSQCGWLNAKGELVVNRDLIFEAAQLRDQLRAQGGLEVIWIPRERNVEADALCNDQLDRQERNARNKQNRILERQRAEQELEREKQRAKEQAEQIARVQRMKQEEARQRQISATKTLWVELACKEYGERPEWNTYKPSKEGTLVLRIIQDIQSQEEATVLRRLMERDKSNQEKLRQEAIKTSQLKAERAMGLRSPERTNTLIGIRYMDYF